Protein AF-A0A3D4UQT1-F1 (afdb_monomer_lite)

Sequence (217 aa):
MFTANKITIPVNPILTKPIAKPKSWFMTTPLDNFDREGFQLSPIEQEYYQANNVLLTDKDISVKKSGEDDWNAVLHTWFRQDIQHENIYLDHSYISVRYRFEGEALDQLLYHARSRPELYKIAYVKSKFGDDFCVDWCNEDGVYELIHWEWDFYDYSALIRHVIHCEHALSGFNWEEYREKLTNLPAGIADRASDEYLSWQSQFFGMSKPFRYLKCV

Radius of gyration: 20.01 Å; chains: 1; bounding box: 45×35×60 Å

Structure (mmCIF, N/CA/C/O backbone):
data_AF-A0A3D4UQT1-F1
#
_entry.id   AF-A0A3D4UQT1-F1
#
loop_
_atom_site.group_PDB
_atom_site.id
_atom_site.type_symbol
_atom_site.label_atom_id
_atom_site.label_alt_id
_atom_site.label_comp_id
_atom_site.label_asym_id
_atom_site.label_entity_id
_atom_site.label_seq_id
_atom_site.pdbx_PDB_ins_code
_atom_site.Cartn_x
_atom_site.Cartn_y
_atom_site.Cartn_z
_atom_site.occupancy
_atom_site.B_iso_or_equiv
_atom_site.auth_seq_id
_atom_site.auth_comp_id
_atom_site.auth_asym_id
_atom_site.auth_atom_id
_atom_site.pdbx_PDB_model_num
ATOM 1 N N . MET A 1 1 ? -19.983 -2.392 13.475 1.00 89.25 1 MET A N 1
ATOM 2 C CA . MET A 1 1 ? -19.526 -1.000 13.284 1.00 89.25 1 MET A CA 1
ATOM 3 C C . MET A 1 1 ? -18.779 -0.893 11.969 1.00 89.25 1 MET A C 1
ATOM 5 O O . MET A 1 1 ? -19.283 -0.239 11.064 1.00 89.25 1 MET A O 1
ATOM 9 N N . PHE A 1 2 ? -17.663 -1.611 11.834 1.00 93.38 2 PHE A N 1
ATOM 10 C CA . PHE A 1 2 ? -16.932 -1.742 10.575 1.00 93.38 2 PHE A CA 1
ATOM 11 C C . PHE A 1 2 ? -17.260 -3.058 9.870 1.00 93.38 2 PHE A C 1
ATOM 13 O O . PHE A 1 2 ? -17.515 -4.065 10.533 1.00 93.38 2 PHE A O 1
ATOM 20 N N . THR A 1 3 ? -17.242 -3.032 8.541 1.00 92.50 3 THR A N 1
ATOM 21 C CA . THR A 1 3 ? -17.493 -4.188 7.674 1.00 92.50 3 THR A CA 1
ATOM 22 C C . THR A 1 3 ? -16.357 -4.307 6.669 1.00 92.50 3 THR A C 1
ATOM 24 O O . THR A 1 3 ? -16.011 -3.320 6.017 1.00 92.50 3 THR A O 1
ATOM 27 N N . ALA A 1 4 ? -15.789 -5.506 6.534 1.00 93.62 4 ALA A N 1
ATOM 28 C CA . ALA A 1 4 ? -14.779 -5.788 5.521 1.00 93.62 4 ALA A CA 1
ATOM 29 C C . ALA A 1 4 ? -15.406 -5.772 4.118 1.00 93.62 4 ALA A C 1
ATOM 31 O O . ALA A 1 4 ? -16.462 -6.365 3.868 1.00 93.62 4 ALA A O 1
ATOM 32 N N . ASN A 1 5 ? -14.755 -5.085 3.189 1.00 91.56 5 ASN A N 1
ATOM 33 C CA . ASN A 1 5 ? -15.093 -5.097 1.779 1.00 91.56 5 ASN A CA 1
ATOM 34 C C . ASN A 1 5 ? -14.544 -6.357 1.115 1.00 91.56 5 ASN A C 1
ATOM 36 O O . ASN A 1 5 ? -13.495 -6.889 1.470 1.00 91.56 5 ASN A O 1
ATOM 40 N N . LYS A 1 6 ? -15.231 -6.800 0.063 1.00 88.50 6 LYS A N 1
ATOM 41 C CA . LYS A 1 6 ? -14.715 -7.861 -0.794 1.00 88.50 6 LYS A CA 1
ATOM 42 C C . LYS A 1 6 ? -13.629 -7.295 -1.708 1.00 88.50 6 LYS A C 1
ATOM 44 O O . LYS A 1 6 ? -13.935 -6.764 -2.773 1.00 88.50 6 LYS A O 1
ATOM 49 N N . ILE A 1 7 ? -12.377 -7.449 -1.302 1.00 86.25 7 ILE A N 1
ATOM 50 C CA . ILE A 1 7 ? -11.203 -7.042 -2.080 1.00 86.25 7 ILE A CA 1
ATOM 51 C C . ILE A 1 7 ? -10.630 -8.218 -2.878 1.00 86.25 7 ILE A C 1
ATOM 53 O O . ILE A 1 7 ? -10.759 -9.380 -2.492 1.00 86.25 7 ILE A O 1
ATOM 57 N N . THR A 1 8 ? -10.004 -7.927 -4.019 1.00 86.56 8 THR A N 1
ATOM 58 C CA . THR A 1 8 ? -9.292 -8.931 -4.824 1.00 86.56 8 THR A CA 1
ATOM 59 C C . THR A 1 8 ? -7.815 -8.578 -4.857 1.00 86.56 8 THR A C 1
ATOM 61 O O . THR A 1 8 ? -7.415 -7.668 -5.573 1.00 86.56 8 THR A O 1
ATOM 64 N N . ILE A 1 9 ? -7.009 -9.316 -4.094 1.00 89.88 9 ILE A N 1
ATOM 65 C CA . ILE A 1 9 ? -5.564 -9.091 -4.006 1.00 89.88 9 ILE A CA 1
ATOM 66 C C . ILE A 1 9 ? -4.850 -10.033 -4.991 1.00 89.88 9 ILE A C 1
ATOM 68 O O . ILE A 1 9 ? -5.066 -11.250 -4.925 1.00 89.88 9 ILE A O 1
ATOM 72 N N . PRO A 1 10 ? -3.994 -9.524 -5.895 1.00 91.44 10 PRO A N 1
ATOM 73 C CA . PRO A 1 10 ? -3.251 -10.351 -6.841 1.00 91.44 10 PRO A CA 1
ATOM 74 C C . PRO A 1 10 ? -2.242 -11.257 -6.121 1.00 91.44 10 PRO A C 1
ATOM 76 O O . PRO A 1 10 ? -1.426 -10.791 -5.334 1.00 91.44 10 PRO A O 1
ATOM 79 N N . VAL A 1 11 ? -2.245 -12.554 -6.444 1.00 92.06 11 VAL A N 1
ATOM 80 C CA . VAL A 1 11 ? -1.320 -13.536 -5.840 1.00 92.06 11 VAL A CA 1
ATOM 81 C C . VAL A 1 11 ? 0.139 -13.255 -6.219 1.00 92.06 11 VAL A C 1
ATOM 83 O O . VAL A 1 11 ? 1.034 -13.372 -5.391 1.00 92.06 11 VAL A O 1
ATOM 86 N N . ASN A 1 12 ? 0.372 -12.868 -7.476 1.00 92.56 12 ASN A N 1
ATOM 87 C CA . ASN A 1 12 ? 1.695 -12.587 -8.033 1.00 92.56 12 ASN A CA 1
ATOM 88 C C . ASN A 1 12 ? 1.663 -11.239 -8.773 1.00 92.56 12 ASN A C 1
ATOM 90 O O . ASN A 1 12 ? 1.409 -11.220 -9.981 1.00 92.56 12 ASN A O 1
ATOM 94 N N . PRO A 1 13 ? 1.871 -10.108 -8.079 1.00 95.56 13 PRO A N 1
ATOM 95 C CA . PRO A 1 13 ? 1.805 -8.788 -8.693 1.00 95.56 13 PRO A CA 1
ATOM 96 C C . PRO A 1 13 ? 3.070 -8.531 -9.528 1.00 95.56 13 PRO A C 1
ATOM 98 O O . PRO A 1 13 ? 4.126 -8.151 -9.014 1.00 95.56 13 PRO A O 1
ATOM 101 N N . ILE A 1 14 ? 2.962 -8.790 -10.833 1.00 97.50 14 ILE A N 1
ATOM 102 C CA . ILE A 1 14 ? 4.052 -8.697 -11.811 1.00 97.50 14 ILE A CA 1
ATOM 103 C C . ILE A 1 14 ? 3.612 -7.842 -13.005 1.00 97.50 14 ILE A C 1
ATOM 105 O O . ILE A 1 14 ? 2.507 -8.000 -13.522 1.00 97.50 14 ILE A O 1
ATOM 109 N N . LEU A 1 15 ? 4.504 -6.968 -13.469 1.00 98.19 15 LEU A N 1
ATOM 110 C CA . LEU A 1 15 ? 4.372 -6.179 -14.691 1.00 98.19 15 LEU A CA 1
ATOM 111 C C . LEU A 1 15 ? 5.306 -6.756 -15.750 1.00 98.19 15 LEU A C 1
ATOM 113 O O . LEU A 1 15 ? 6.504 -6.890 -15.509 1.00 98.19 15 LEU A O 1
ATOM 117 N N . THR A 1 16 ? 4.760 -7.090 -16.917 1.00 98.38 16 THR A N 1
ATOM 118 C CA . THR A 1 16 ? 5.519 -7.732 -18.006 1.00 98.38 16 THR A CA 1
ATOM 119 C C . THR A 1 16 ? 5.512 -6.937 -19.301 1.00 98.38 16 THR A C 1
ATOM 121 O O . THR A 1 16 ? 6.442 -7.062 -20.093 1.00 98.38 16 THR A O 1
ATOM 124 N N . LYS A 1 17 ? 4.495 -6.095 -19.517 1.00 98.44 17 LYS A N 1
ATOM 125 C CA . LYS A 1 17 ? 4.355 -5.301 -20.739 1.00 98.44 17 LYS A CA 1
ATOM 126 C C . LYS A 1 17 ? 5.202 -4.027 -20.677 1.00 98.44 17 LYS A C 1
ATOM 128 O O . LYS A 1 17 ? 5.109 -3.316 -19.670 1.00 98.44 17 LYS A O 1
ATOM 133 N N . PRO A 1 18 ? 5.974 -3.716 -21.733 1.00 98.31 18 PRO A N 1
ATOM 134 C CA . PRO A 1 18 ? 6.752 -2.489 -21.819 1.00 98.31 18 PRO A CA 1
ATOM 135 C C . PRO A 1 18 ? 5.855 -1.277 -22.100 1.00 98.31 18 PRO A C 1
ATOM 137 O O . PRO A 1 18 ? 4.680 -1.416 -22.450 1.00 98.31 18 PRO A O 1
ATOM 140 N N . ILE A 1 19 ? 6.427 -0.077 -22.000 1.00 98.31 19 ILE A N 1
ATOM 141 C CA . ILE A 1 19 ? 5.741 1.181 -22.317 1.00 98.31 19 ILE A CA 1
ATOM 142 C C . ILE A 1 19 ? 6.235 1.779 -23.634 1.00 98.31 19 ILE A C 1
ATOM 144 O O . ILE A 1 19 ? 7.420 1.728 -23.975 1.00 98.31 19 ILE A O 1
ATOM 148 N N . ALA A 1 20 ? 5.327 2.415 -24.371 1.00 97.12 20 ALA A N 1
ATOM 149 C CA . ALA A 1 20 ? 5.625 3.082 -25.637 1.00 97.12 20 ALA A CA 1
ATOM 150 C C . ALA A 1 20 ? 6.155 4.516 -25.421 1.00 97.12 20 ALA A C 1
ATOM 152 O O . ALA A 1 20 ? 5.580 5.486 -25.916 1.00 97.12 20 ALA A O 1
ATOM 153 N N . LYS A 1 21 ? 7.249 4.667 -24.659 1.00 97.69 21 LYS A N 1
ATOM 154 C CA . LYS A 1 21 ? 7.923 5.959 -24.428 1.00 97.69 21 LYS A CA 1
ATOM 155 C C . LYS A 1 21 ? 9.290 6.008 -25.124 1.00 97.69 21 LYS A C 1
ATOM 157 O O . LYS A 1 21 ? 9.998 5.001 -25.154 1.00 97.69 21 LYS A O 1
ATOM 162 N N . PRO A 1 22 ? 9.704 7.163 -25.677 1.00 97.06 22 PRO A N 1
ATOM 163 C CA . PRO A 1 22 ? 11.020 7.297 -26.295 1.00 97.06 22 PRO A CA 1
ATOM 164 C C . PRO A 1 22 ? 12.136 7.317 -25.241 1.00 97.06 22 PRO A C 1
ATOM 166 O O . PRO A 1 22 ? 11.925 7.731 -24.102 1.00 97.06 22 PRO A O 1
ATOM 169 N N . LYS A 1 23 ? 13.368 6.965 -25.639 1.00 96.50 23 LYS A N 1
ATOM 170 C CA . LYS A 1 23 ? 14.544 6.997 -24.744 1.00 96.50 23 LYS A CA 1
ATOM 171 C C . LYS A 1 23 ? 14.715 8.350 -24.044 1.00 96.50 23 LYS A C 1
ATOM 173 O O . LYS A 1 23 ? 15.045 8.366 -22.866 1.00 96.50 23 LYS A O 1
ATOM 178 N N . SER A 1 24 ? 14.501 9.464 -24.750 1.00 97.38 24 SER A N 1
ATOM 179 C CA . SER A 1 24 ? 14.627 10.815 -24.182 1.00 97.38 24 SER A CA 1
ATOM 180 C C . SER A 1 24 ? 13.744 11.006 -22.951 1.00 97.38 24 SER A C 1
ATOM 182 O O . SER A 1 24 ? 14.219 11.539 -21.957 1.00 97.38 24 SER A O 1
ATOM 184 N N . TRP A 1 25 ? 12.518 10.482 -22.983 1.00 98.06 25 TRP A N 1
ATOM 185 C CA . TRP A 1 25 ? 11.586 10.541 -21.862 1.00 98.06 25 TRP A CA 1
ATOM 186 C C . TRP A 1 25 ? 12.145 9.809 -20.635 1.00 98.06 25 TRP A C 1
ATOM 188 O O . TRP A 1 25 ? 12.251 10.403 -19.570 1.00 98.06 25 TRP A O 1
ATOM 198 N N . PHE A 1 26 ? 12.652 8.580 -20.791 1.00 97.62 26 PHE A N 1
ATOM 199 C CA . PHE A 1 26 ? 13.312 7.859 -19.690 1.00 97.62 26 PHE A CA 1
ATOM 200 C C . PHE A 1 26 ? 14.516 8.603 -19.099 1.00 97.62 26 PHE A C 1
ATOM 202 O O . PHE A 1 26 ? 14.860 8.376 -17.940 1.00 97.62 26 PHE A O 1
ATOM 209 N N . MET A 1 27 ? 15.192 9.456 -19.873 1.00 97.44 27 MET A N 1
ATOM 210 C CA . MET A 1 27 ? 16.343 10.226 -19.389 1.00 97.44 27 MET A CA 1
ATOM 211 C C . MET A 1 27 ? 15.931 11.501 -18.644 1.00 97.44 27 MET A C 1
ATOM 213 O O . MET A 1 27 ? 16.692 11.959 -17.800 1.00 97.44 27 MET A O 1
ATOM 217 N N . THR A 1 28 ? 14.756 12.064 -18.941 1.00 96.44 28 THR A N 1
ATOM 218 C CA . THR A 1 28 ? 14.310 13.358 -18.399 1.00 96.44 28 THR A CA 1
ATOM 219 C C . THR A 1 28 ? 13.202 13.254 -17.356 1.00 96.44 28 THR A C 1
ATOM 221 O O . THR A 1 28 ? 13.026 14.193 -16.589 1.00 96.44 28 THR A O 1
ATOM 224 N N . THR A 1 29 ? 12.438 12.156 -17.315 1.00 96.50 29 THR A N 1
ATOM 225 C CA . THR A 1 29 ? 11.343 11.991 -16.345 1.00 96.50 29 THR A CA 1
ATOM 226 C C . THR A 1 29 ? 11.882 12.024 -14.912 1.00 96.50 29 THR A C 1
ATOM 228 O O . THR A 1 29 ? 12.821 11.278 -14.619 1.00 96.50 29 THR A O 1
ATOM 231 N N . PRO A 1 30 ? 11.320 12.838 -14.005 1.00 92.75 30 PRO A N 1
ATOM 232 C CA . PRO A 1 30 ? 11.777 12.896 -12.620 1.00 92.75 30 PRO A CA 1
ATOM 233 C C . PRO A 1 30 ? 11.732 11.530 -11.927 1.00 92.75 30 PRO A C 1
ATOM 235 O O . PRO A 1 30 ? 10.813 10.739 -12.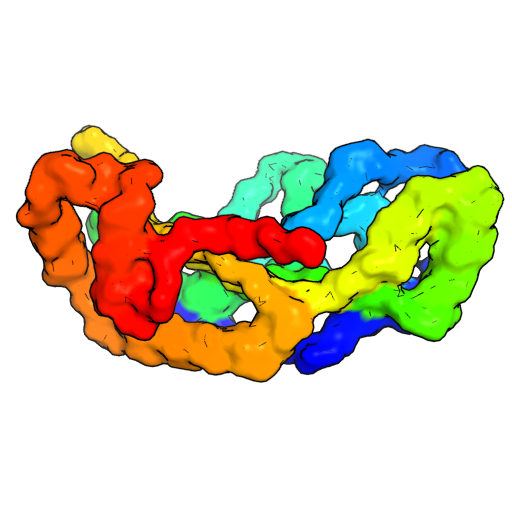141 1.00 92.75 30 PRO A O 1
ATOM 238 N N . LEU A 1 31 ? 12.748 11.258 -11.108 1.00 90.75 31 LEU A N 1
ATOM 239 C CA . LEU A 1 31 ? 12.821 10.079 -10.232 1.00 90.75 31 LEU A CA 1
ATOM 240 C C . LEU A 1 31 ? 13.263 10.475 -8.811 1.00 90.75 31 LEU A C 1
ATOM 242 O O . LEU A 1 31 ? 13.800 9.669 -8.047 1.00 90.75 31 LEU A O 1
ATOM 246 N N . ASP A 1 32 ? 13.063 11.748 -8.477 1.00 86.06 32 ASP A N 1
ATOM 247 C CA . ASP A 1 32 ? 13.317 12.289 -7.150 1.00 86.06 32 ASP A CA 1
ATOM 248 C C . ASP A 1 32 ? 12.316 11.696 -6.153 1.00 86.06 32 ASP A C 1
ATOM 250 O O . ASP A 1 32 ? 11.199 11.335 -6.523 1.00 86.06 32 ASP A O 1
ATOM 254 N N . ASN A 1 33 ? 12.725 11.569 -4.888 1.00 84.00 33 ASN A N 1
ATOM 255 C CA . ASN A 1 33 ? 11.903 10.990 -3.817 1.00 84.00 33 ASN A CA 1
ATOM 256 C C . ASN A 1 33 ? 11.357 9.587 -4.138 1.00 84.00 33 ASN A C 1
ATOM 258 O O . ASN A 1 33 ? 10.240 9.256 -3.752 1.00 84.00 33 ASN A O 1
ATOM 262 N N . PHE A 1 34 ? 12.144 8.759 -4.842 1.00 89.50 34 PHE A N 1
ATOM 263 C CA . PHE A 1 34 ? 11.780 7.367 -5.099 1.00 89.50 34 PHE A CA 1
ATOM 264 C C . PHE A 1 34 ? 11.452 6.653 -3.787 1.00 89.50 34 PHE A C 1
ATOM 266 O O . PHE A 1 34 ? 12.334 6.433 -2.949 1.00 89.50 34 PHE A O 1
ATOM 273 N N . ASP A 1 35 ? 10.185 6.284 -3.642 1.00 89.25 35 ASP A N 1
ATOM 274 C CA . ASP A 1 35 ? 9.708 5.559 -2.486 1.00 89.25 35 ASP A CA 1
ATOM 275 C C . ASP A 1 35 ? 10.226 4.125 -2.570 1.00 89.25 35 ASP A C 1
ATOM 277 O O . ASP A 1 35 ? 9.737 3.315 -3.355 1.00 89.25 35 ASP A O 1
ATOM 281 N N . ARG A 1 36 ? 11.291 3.832 -1.828 1.00 86.88 36 ARG A N 1
ATOM 282 C CA . ARG A 1 36 ? 11.943 2.519 -1.847 1.00 86.88 36 ARG A CA 1
ATOM 283 C C . ARG A 1 36 ? 11.176 1.492 -1.021 1.00 86.88 36 ARG A C 1
ATOM 285 O O . ARG A 1 36 ? 11.140 0.324 -1.394 1.00 86.88 36 ARG A O 1
ATOM 292 N N . GLU A 1 37 ? 10.620 1.937 0.099 1.00 84.81 37 GLU A N 1
ATOM 293 C CA . GLU A 1 37 ? 10.091 1.063 1.145 1.00 84.81 37 GLU A CA 1
ATOM 294 C C . GLU A 1 37 ? 8.572 1.151 1.273 1.00 84.81 37 GLU A C 1
ATOM 296 O O . GLU A 1 37 ? 8.005 0.283 1.906 1.00 84.81 37 GLU A O 1
ATOM 301 N N . GLY A 1 38 ? 7.902 2.138 0.679 1.00 89.00 38 GLY A N 1
ATOM 302 C CA . GLY A 1 38 ? 6.448 2.298 0.672 1.00 89.00 38 GLY A CA 1
ATOM 303 C C . GLY A 1 38 ? 5.801 1.864 -0.648 1.00 89.00 38 GLY A C 1
ATOM 304 O O . GLY A 1 38 ? 6.298 0.972 -1.351 1.00 89.00 38 GLY A O 1
ATOM 305 N N . PHE A 1 39 ? 4.655 2.458 -0.974 1.00 92.31 39 PHE A N 1
ATOM 306 C CA . PHE A 1 39 ? 3.805 2.078 -2.111 1.00 92.31 39 PHE A CA 1
ATOM 307 C C . PHE A 1 39 ? 3.607 3.190 -3.143 1.00 92.31 39 PHE A C 1
ATOM 309 O O . PHE A 1 39 ? 2.975 2.942 -4.170 1.00 92.31 39 PHE A O 1
ATOM 316 N N . GLN A 1 40 ? 4.155 4.386 -2.911 1.00 90.56 40 GLN A N 1
ATOM 317 C CA . GLN A 1 40 ? 4.011 5.497 -3.843 1.00 90.56 40 GLN A CA 1
ATOM 318 C C . GLN A 1 40 ? 4.810 5.220 -5.123 1.00 90.56 40 GLN A C 1
ATOM 320 O O . GLN A 1 40 ? 6.007 4.927 -5.096 1.00 90.56 40 GLN A O 1
ATOM 325 N N . LEU A 1 41 ? 4.143 5.331 -6.267 1.00 91.94 41 LEU A N 1
ATOM 326 C CA . LEU A 1 41 ? 4.711 5.050 -7.577 1.00 91.94 41 LEU A CA 1
ATOM 327 C C . LEU A 1 41 ? 5.269 6.317 -8.220 1.00 91.94 41 LEU A C 1
ATOM 329 O O . LEU A 1 41 ? 4.593 7.345 -8.332 1.00 91.94 41 LEU A O 1
ATOM 333 N N . SER A 1 42 ? 6.487 6.208 -8.745 1.00 92.75 42 SER A N 1
ATOM 334 C CA . SER A 1 42 ? 7.067 7.226 -9.620 1.00 92.75 42 SER A CA 1
ATOM 335 C C . SER A 1 42 ? 6.280 7.363 -10.934 1.00 92.75 42 SER A C 1
ATOM 337 O O . SER A 1 42 ? 5.612 6.414 -11.358 1.00 92.75 42 SER A O 1
ATOM 339 N N . PRO A 1 43 ? 6.409 8.489 -11.663 1.00 92.81 43 PRO A N 1
ATOM 340 C CA . PRO A 1 43 ? 5.757 8.656 -12.965 1.00 92.81 43 PRO A CA 1
ATOM 341 C C . PRO A 1 43 ? 6.122 7.561 -13.980 1.00 92.81 43 PRO A C 1
ATOM 343 O O . PRO A 1 43 ? 5.318 7.204 -14.836 1.00 92.81 43 PRO A O 1
ATOM 346 N N . ILE A 1 44 ? 7.335 7.001 -13.883 1.00 96.06 44 ILE A N 1
ATOM 347 C CA . ILE A 1 44 ? 7.756 5.874 -14.723 1.00 96.06 44 ILE A CA 1
ATOM 348 C C . ILE A 1 44 ? 6.984 4.610 -14.353 1.00 96.06 44 ILE A C 1
ATOM 350 O O . ILE A 1 44 ? 6.466 3.947 -15.246 1.00 96.06 44 ILE A O 1
ATOM 354 N N . GLU A 1 45 ? 6.883 4.283 -13.063 1.00 96.06 45 GLU A N 1
ATOM 355 C CA . GLU A 1 45 ? 6.108 3.127 -12.604 1.00 96.06 45 GLU A CA 1
ATOM 356 C C . GLU A 1 45 ? 4.645 3.238 -13.043 1.00 96.06 45 GLU A C 1
ATOM 358 O O . GLU A 1 45 ? 4.134 2.299 -13.644 1.00 96.06 45 GLU A O 1
ATOM 363 N N . GLN A 1 46 ? 3.999 4.391 -12.855 1.00 93.81 46 GLN A N 1
ATOM 364 C CA . GLN A 1 46 ? 2.591 4.595 -13.226 1.00 93.81 46 GLN A CA 1
ATOM 365 C C . GLN A 1 46 ? 2.294 4.236 -14.693 1.00 93.81 46 GLN A C 1
ATOM 367 O O . GLN A 1 46 ? 1.303 3.564 -14.974 1.00 93.81 46 GLN A O 1
ATOM 372 N N . GLU A 1 47 ? 3.174 4.601 -15.629 1.00 95.88 47 GLU A N 1
ATOM 373 C CA . GLU A 1 47 ? 3.029 4.255 -17.051 1.00 95.88 47 GLU A CA 1
ATOM 374 C C . GLU A 1 47 ? 3.091 2.738 -17.290 1.00 95.88 47 GLU A C 1
ATOM 376 O O . GLU A 1 47 ? 2.326 2.199 -18.094 1.00 95.88 47 GLU A O 1
ATOM 381 N N . TYR A 1 48 ? 3.959 2.015 -16.572 1.00 97.69 48 TYR A N 1
ATOM 382 C CA . TYR A 1 48 ? 3.995 0.553 -16.657 1.00 97.69 48 TYR A CA 1
ATOM 383 C C . TYR A 1 48 ? 2.749 -0.084 -16.046 1.00 97.69 48 TYR A C 1
ATOM 385 O O . TYR A 1 48 ? 2.228 -1.046 -16.613 1.00 97.69 48 TYR A O 1
ATOM 393 N N . TYR A 1 49 ? 2.247 0.437 -14.925 1.00 95.56 49 TYR A N 1
ATOM 394 C CA . TYR A 1 49 ? 1.006 -0.053 -14.317 1.00 95.56 49 TYR A CA 1
ATOM 395 C C . TYR A 1 49 ? -0.158 0.114 -15.301 1.00 95.56 49 TYR A C 1
ATOM 397 O O . TYR A 1 49 ? -0.866 -0.855 -15.580 1.00 95.56 49 TYR A O 1
ATOM 405 N N . GLN A 1 50 ? -0.276 1.286 -15.936 1.00 94.06 50 GLN A N 1
ATOM 406 C CA . GLN A 1 50 ? -1.273 1.548 -16.977 1.00 94.06 50 GLN A CA 1
ATOM 407 C C . GLN A 1 50 ? -1.133 0.594 -18.175 1.00 94.06 50 GLN A C 1
ATOM 409 O O . GLN A 1 50 ? -2.116 -0.024 -18.581 1.00 94.06 50 GLN A O 1
ATOM 414 N N . ALA A 1 51 ? 0.079 0.391 -18.707 1.00 96.25 51 ALA A N 1
ATOM 415 C CA . ALA A 1 51 ? 0.313 -0.527 -19.829 1.00 96.25 51 ALA A CA 1
ATOM 416 C C . ALA A 1 51 ? -0.020 -1.996 -19.501 1.00 96.25 51 ALA A C 1
ATOM 418 O O . ALA A 1 51 ? -0.376 -2.779 -20.388 1.00 96.25 51 ALA A O 1
ATOM 419 N N . ASN A 1 52 ? 0.066 -2.375 -18.223 1.00 95.81 52 ASN A N 1
ATOM 420 C CA . ASN A 1 52 ? -0.292 -3.701 -17.719 1.00 95.81 52 ASN A CA 1
ATOM 421 C C . ASN A 1 52 ? -1.748 -3.793 -17.227 1.00 95.81 52 ASN A C 1
ATOM 423 O O . ASN A 1 52 ? -2.141 -4.844 -16.726 1.00 95.81 52 ASN A O 1
ATOM 427 N N . ASN A 1 53 ? -2.567 -2.755 -17.442 1.00 93.12 53 ASN A N 1
ATOM 428 C CA . ASN A 1 53 ? -3.964 -2.670 -17.004 1.00 93.12 53 ASN A CA 1
ATOM 429 C C . ASN A 1 53 ? -4.145 -2.816 -15.481 1.00 93.12 53 ASN A C 1
ATOM 431 O O . ASN A 1 53 ? -5.148 -3.366 -15.025 1.00 93.12 53 ASN A O 1
ATOM 435 N N . VAL A 1 54 ? -3.177 -2.340 -14.697 1.00 90.56 54 VAL A N 1
ATOM 436 C CA . VAL A 1 54 ? -3.281 -2.279 -13.238 1.00 90.56 54 VAL A CA 1
ATOM 437 C C . VAL A 1 54 ? -3.904 -0.942 -12.853 1.00 90.56 54 VAL A C 1
ATOM 439 O O . VAL A 1 54 ? -3.378 0.120 -13.188 1.00 90.56 54 VAL A O 1
ATOM 442 N N . LEU A 1 55 ? -5.040 -0.998 -12.161 1.00 82.69 55 LEU A N 1
ATOM 443 C CA . LEU A 1 55 ? -5.694 0.179 -11.597 1.00 82.69 55 LEU A CA 1
ATOM 444 C C . LEU A 1 55 ? -4.982 0.574 -10.301 1.00 82.69 55 LEU A C 1
ATOM 446 O O . LEU A 1 55 ? -4.677 -0.294 -9.488 1.00 82.69 55 LEU A O 1
ATOM 450 N N . LEU A 1 56 ? -4.708 1.868 -10.133 1.00 75.44 56 LEU A N 1
ATOM 451 C CA . LEU A 1 56 ? -4.050 2.390 -8.935 1.00 75.44 56 LEU A CA 1
ATOM 452 C C . LEU A 1 56 ? -5.064 2.526 -7.791 1.00 75.44 56 LEU A C 1
ATOM 454 O O . LEU A 1 56 ? -4.952 1.865 -6.772 1.00 75.44 56 LEU A O 1
ATOM 458 N N . THR A 1 57 ? -6.141 3.275 -7.970 1.00 66.19 57 THR A N 1
ATOM 459 C CA . THR A 1 57 ? -7.025 3.582 -6.838 1.00 66.19 57 THR A CA 1
ATOM 460 C C . THR A 1 57 ? -8.455 3.158 -7.130 1.00 66.19 57 THR A C 1
ATOM 462 O O . THR A 1 57 ? -9.004 3.486 -8.189 1.00 66.19 57 THR A O 1
ATOM 465 N N . ASP A 1 58 ? -9.080 2.447 -6.187 1.00 54.91 58 ASP A N 1
ATOM 466 C CA . ASP A 1 58 ? -10.531 2.285 -6.191 1.00 54.91 58 ASP A CA 1
ATOM 467 C C . ASP A 1 58 ? -11.192 3.671 -6.057 1.00 54.91 58 ASP A C 1
ATOM 469 O O . ASP A 1 58 ? -10.746 4.539 -5.309 1.00 54.91 58 ASP A O 1
ATOM 473 N N . LYS A 1 59 ? -12.257 3.917 -6.829 1.00 46.38 59 LYS A N 1
ATOM 474 C CA . LYS A 1 59 ? -12.887 5.248 -6.962 1.00 46.38 59 LYS A CA 1
ATOM 475 C C . LYS A 1 59 ? -13.498 5.805 -5.666 1.00 46.38 59 LYS A C 1
ATOM 477 O O . LYS A 1 59 ? -13.838 6.987 -5.643 1.00 46.38 59 LYS A O 1
ATOM 482 N N . ASP A 1 60 ? -13.622 4.972 -4.635 1.00 42.03 60 ASP A N 1
ATOM 483 C CA . ASP A 1 60 ? -14.292 5.273 -3.367 1.00 42.03 60 ASP A CA 1
ATOM 484 C C . ASP A 1 60 ? -13.327 5.501 -2.199 1.00 42.03 60 ASP A C 1
ATOM 486 O O . ASP A 1 60 ? -13.774 5.636 -1.059 1.00 42.03 60 ASP A O 1
ATOM 490 N N . ILE A 1 61 ? -12.014 5.588 -2.444 1.00 49.22 61 ILE A N 1
ATOM 491 C CA . ILE A 1 61 ? -11.125 6.031 -1.377 1.00 49.22 61 ILE A CA 1
ATOM 492 C C . ILE A 1 61 ? -11.385 7.516 -1.120 1.00 49.22 61 ILE A C 1
ATOM 494 O O . ILE A 1 61 ? -11.060 8.375 -1.940 1.00 49.22 61 ILE A O 1
ATOM 498 N N . SER A 1 62 ? -11.941 7.829 0.049 1.00 38.25 62 SER A N 1
ATOM 499 C CA . SER A 1 62 ? -11.992 9.179 0.607 1.00 38.25 62 SER A CA 1
ATOM 500 C C . SER A 1 62 ? -10.600 9.650 1.047 1.00 38.25 62 SER A C 1
ATOM 502 O O . SER A 1 62 ? -10.451 10.242 2.112 1.00 38.25 62 SER A O 1
ATOM 504 N N . VAL A 1 63 ? -9.562 9.413 0.235 1.00 41.16 63 VAL A N 1
ATOM 505 C CA . VAL A 1 63 ? -8.342 10.208 0.338 1.00 41.16 63 VAL A CA 1
ATOM 506 C C . VAL A 1 63 ? -8.756 11.610 -0.067 1.00 41.16 63 VAL A C 1
ATOM 508 O O . VAL A 1 63 ? -9.524 11.788 -1.017 1.00 41.16 63 VAL A O 1
ATOM 511 N N . LYS A 1 64 ? -8.279 12.615 0.664 1.00 35.81 64 LYS A N 1
ATOM 512 C CA . LYS A 1 64 ? -8.349 14.011 0.237 1.00 35.81 64 LYS A CA 1
ATOM 513 C C . LYS A 1 64 ? -8.066 14.084 -1.267 1.00 35.81 64 LYS A C 1
ATOM 515 O O . LYS A 1 64 ? -6.924 13.940 -1.682 1.00 35.81 64 LYS A O 1
ATOM 520 N N . LYS A 1 65 ? -9.096 14.371 -2.070 1.00 37.47 65 LYS A N 1
ATOM 521 C CA . LYS A 1 65 ? -8.934 14.972 -3.397 1.00 37.47 65 LYS A CA 1
ATOM 522 C C . LYS A 1 65 ? -8.397 16.384 -3.184 1.00 37.47 65 LYS A C 1
ATOM 524 O O . LYS A 1 65 ? -9.125 17.366 -3.317 1.00 37.47 65 LYS A O 1
ATOM 529 N N . SER A 1 66 ? -7.154 16.496 -2.738 1.00 31.61 66 SER A N 1
ATOM 530 C CA . SER A 1 66 ? -6.453 17.762 -2.574 1.00 31.61 66 SER A CA 1
ATOM 531 C C . SER A 1 66 ? -5.580 17.992 -3.800 1.00 31.61 66 SER A C 1
ATOM 533 O O . SER A 1 66 ? -4.363 17.922 -3.721 1.00 31.61 66 SER A O 1
ATOM 535 N N . GLY A 1 67 ? -6.214 18.275 -4.940 1.00 41.69 67 GLY A N 1
ATOM 536 C CA . GLY A 1 67 ? -5.513 18.682 -6.161 1.00 41.69 67 GLY A CA 1
ATOM 537 C C . GLY A 1 67 ? -4.690 17.579 -6.839 1.00 41.69 67 GLY A C 1
ATOM 538 O O . GLY A 1 67 ? -4.992 16.404 -6.693 1.00 41.69 67 GLY A O 1
ATOM 539 N N . GLU A 1 68 ? -3.687 17.991 -7.621 1.00 40.84 68 GLU A N 1
ATOM 540 C CA . GLU A 1 68 ? -2.837 17.152 -8.493 1.00 40.84 68 GLU A CA 1
ATOM 541 C C . GLU A 1 68 ? -1.954 16.118 -7.748 1.00 40.84 68 GLU A C 1
ATOM 543 O O . GLU A 1 68 ? -1.295 15.310 -8.400 1.00 40.84 68 GLU A O 1
ATOM 548 N N . ASP A 1 69 ? -1.972 16.101 -6.410 1.00 44.44 69 ASP A N 1
ATOM 549 C CA . ASP A 1 69 ? -1.197 15.198 -5.548 1.00 44.44 69 ASP A CA 1
ATOM 550 C C . ASP A 1 69 ? -2.053 14.017 -5.046 1.00 44.44 69 ASP A C 1
ATOM 552 O O . ASP A 1 69 ? -2.253 13.822 -3.843 1.00 44.44 69 ASP A O 1
ATOM 556 N N . ASP A 1 70 ? -2.578 13.220 -5.978 1.00 56.06 70 ASP A N 1
ATOM 557 C CA . ASP A 1 70 ? -3.195 11.933 -5.647 1.00 56.06 70 ASP A CA 1
ATOM 558 C C . ASP A 1 70 ? -2.116 10.928 -5.184 1.00 56.06 70 ASP A C 1
ATOM 560 O O . ASP A 1 70 ? -0.993 10.878 -5.705 1.00 56.06 70 ASP A O 1
ATOM 564 N N . TRP A 1 71 ? -2.461 10.085 -4.203 1.00 62.50 71 TRP A N 1
ATOM 565 C CA . TRP A 1 71 ? -1.642 8.926 -3.837 1.00 62.50 71 TRP A CA 1
ATOM 566 C C . TRP A 1 71 ? -1.582 7.978 -5.035 1.00 62.50 71 TRP A C 1
ATOM 568 O O . TRP A 1 71 ? -2.555 7.299 -5.371 1.00 62.50 71 TRP A O 1
ATOM 578 N N . ASN A 1 72 ? -0.426 7.928 -5.690 1.00 81.69 72 ASN A N 1
ATOM 579 C CA . ASN A 1 72 ? -0.202 7.107 -6.868 1.00 81.69 72 ASN A CA 1
ATOM 580 C C . ASN A 1 72 ? 0.245 5.726 -6.406 1.00 81.69 72 ASN A C 1
ATOM 582 O O . ASN A 1 72 ? 1.396 5.362 -6.593 1.00 81.69 72 ASN A O 1
ATOM 586 N N . ALA A 1 73 ? -0.641 4.978 -5.763 1.00 86.44 73 ALA A N 1
ATOM 587 C CA . ALA A 1 73 ? -0.379 3.642 -5.234 1.00 86.44 73 ALA A CA 1
ATOM 588 C C . ALA A 1 73 ? -1.530 2.704 -5.607 1.00 86.44 73 ALA A C 1
ATOM 590 O O . ALA A 1 73 ? -2.633 3.181 -5.865 1.00 86.44 73 ALA A O 1
ATOM 591 N N . VAL A 1 74 ? -1.288 1.385 -5.635 1.00 88.44 74 VAL A N 1
ATOM 592 C CA . VAL A 1 74 ? -2.384 0.410 -5.768 1.00 88.44 74 VAL A CA 1
ATOM 593 C C . VAL A 1 74 ? -3.032 0.208 -4.409 1.00 88.44 74 VAL A C 1
ATOM 595 O O . VAL A 1 74 ? -2.440 -0.471 -3.573 1.00 88.44 74 VAL A O 1
ATOM 598 N N . LEU A 1 75 ? -4.208 0.796 -4.199 1.00 89.62 75 LEU A N 1
ATOM 599 C CA . LEU A 1 75 ? -4.923 0.796 -2.923 1.00 89.62 75 LEU A CA 1
ATOM 600 C C . LEU A 1 75 ? -6.324 0.197 -3.075 1.00 89.62 75 LEU A C 1
ATOM 602 O O . LEU A 1 75 ? -7.103 0.616 -3.934 1.00 89.62 75 LEU A O 1
ATOM 606 N N . HIS A 1 76 ? -6.657 -0.729 -2.180 1.00 89.25 76 HIS A N 1
ATOM 607 C CA . HIS A 1 76 ? -7.985 -1.320 -2.042 1.00 89.25 76 HIS A CA 1
ATOM 608 C C . HIS A 1 76 ? -8.579 -0.959 -0.685 1.00 89.25 76 HIS A C 1
ATOM 610 O O . HIS A 1 76 ? -7.987 -1.293 0.340 1.00 89.25 76 HIS A O 1
ATOM 616 N N . THR A 1 77 ? -9.757 -0.330 -0.651 1.00 90.44 77 THR A N 1
ATOM 617 C CA . THR A 1 77 ? -10.468 -0.061 0.611 1.00 90.44 77 THR A CA 1
ATOM 618 C C . THR A 1 77 ? -10.817 -1.367 1.305 1.00 90.44 77 THR A C 1
ATOM 620 O O . THR A 1 77 ? -11.633 -2.142 0.801 1.00 90.44 77 THR A O 1
ATOM 623 N N . TRP A 1 78 ? -10.237 -1.601 2.477 1.00 93.69 78 TRP A N 1
ATOM 624 C CA . TRP A 1 78 ? -10.383 -2.865 3.183 1.00 93.69 78 TRP A CA 1
ATOM 625 C C . TRP A 1 78 ? -11.603 -2.873 4.096 1.00 93.69 78 TRP A C 1
ATOM 627 O O . TRP A 1 78 ? -12.513 -3.658 3.854 1.00 93.69 78 TRP A O 1
ATOM 637 N N . PHE A 1 79 ? -11.699 -1.969 5.068 1.00 93.94 79 PHE A N 1
ATOM 638 C CA . PHE A 1 79 ? -12.906 -1.788 5.875 1.00 93.94 79 PHE A CA 1
ATOM 639 C C . PHE A 1 79 ? -13.668 -0.524 5.489 1.00 93.94 79 PHE A C 1
ATOM 641 O O . PHE A 1 79 ? -13.101 0.465 5.034 1.00 93.94 79 PHE A O 1
ATOM 648 N N . ARG A 1 80 ? -14.980 -0.551 5.724 1.00 92.75 80 ARG A N 1
ATOM 649 C CA . ARG A 1 80 ? -15.838 0.639 5.731 1.00 92.75 80 ARG A CA 1
ATOM 650 C C . ARG A 1 80 ? -16.631 0.722 7.029 1.00 92.75 80 ARG A C 1
ATOM 652 O O . ARG A 1 80 ? -16.911 -0.302 7.656 1.00 92.75 80 ARG A O 1
ATOM 659 N N . GLN A 1 81 ? -17.028 1.930 7.413 1.00 93.81 81 GLN A N 1
ATOM 660 C CA . GLN A 1 81 ? -17.894 2.163 8.566 1.00 93.81 81 GLN A CA 1
ATOM 661 C C . GLN A 1 81 ? -19.365 2.172 8.142 1.00 93.81 81 GLN A C 1
ATOM 663 O O . GLN A 1 81 ? -19.840 3.129 7.540 1.00 93.81 81 GLN A O 1
ATOM 668 N N . ASP A 1 82 ? -20.088 1.103 8.478 1.00 90.75 82 ASP A N 1
ATOM 669 C CA . ASP A 1 82 ? -21.511 0.949 8.139 1.00 90.75 82 ASP A CA 1
ATOM 670 C C . ASP A 1 82 ? -22.443 1.501 9.231 1.00 90.75 82 ASP A C 1
ATOM 672 O O . ASP A 1 82 ? -23.605 1.805 8.969 1.00 90.75 82 ASP A O 1
ATOM 676 N N . ILE A 1 83 ? -21.949 1.621 10.468 1.00 91.38 83 ILE A N 1
ATOM 677 C CA . ILE A 1 83 ? -22.714 2.136 11.610 1.00 91.38 83 ILE A CA 1
ATOM 678 C C . ILE A 1 83 ? -22.026 3.400 12.117 1.00 91.38 83 ILE A C 1
ATOM 680 O O . ILE A 1 83 ? -20.870 3.354 12.545 1.00 91.38 83 ILE A O 1
ATOM 684 N N . GLN A 1 84 ? -22.743 4.522 12.072 1.00 92.38 84 GLN A N 1
ATOM 685 C CA . GLN A 1 84 ? -22.277 5.780 12.650 1.00 92.38 84 GLN A CA 1
ATOM 686 C C . GLN A 1 84 ? -22.193 5.677 14.175 1.00 92.38 84 GLN A C 1
ATOM 688 O O . GLN A 1 84 ? -23.027 5.033 14.813 1.00 92.38 84 GLN A O 1
ATOM 693 N N . HIS A 1 85 ? -21.189 6.336 14.740 1.00 94.12 85 HIS A N 1
ATOM 694 C CA . HIS A 1 85 ? -20.992 6.476 16.174 1.00 94.12 85 HIS A CA 1
ATOM 695 C C . HIS A 1 85 ? -20.758 7.949 16.501 1.00 94.12 85 HIS A C 1
ATOM 697 O O . HIS A 1 85 ? -20.229 8.675 15.664 1.00 94.12 85 HIS A O 1
ATOM 703 N N . GLU A 1 86 ? -21.132 8.396 17.700 1.00 94.31 86 GLU A N 1
ATOM 704 C CA . GLU A 1 86 ? -20.944 9.799 18.094 1.00 94.31 86 GLU A CA 1
ATOM 705 C C . GLU A 1 86 ? -19.464 10.189 18.144 1.00 94.31 86 GLU A C 1
ATOM 707 O O . GLU A 1 86 ? -19.089 11.276 17.698 1.00 94.31 86 GLU A O 1
ATOM 712 N N . ASN A 1 87 ? -18.618 9.268 18.609 1.00 94.81 87 ASN A N 1
ATOM 713 C CA . ASN A 1 87 ? -17.204 9.536 18.827 1.00 94.81 87 ASN A CA 1
ATOM 714 C C . ASN A 1 87 ? -16.243 8.578 18.121 1.00 94.81 87 ASN A C 1
ATOM 716 O O . ASN A 1 87 ? -15.054 8.813 18.227 1.00 94.81 87 ASN A O 1
ATOM 720 N N . ILE A 1 88 ? -16.691 7.529 17.421 1.00 94.19 88 ILE A N 1
ATOM 721 C CA . ILE A 1 88 ? -15.783 6.540 16.803 1.00 94.19 88 ILE A CA 1
ATOM 722 C C . ILE A 1 88 ? -15.837 6.662 15.283 1.00 94.19 88 ILE A C 1
ATOM 724 O O . ILE A 1 88 ? -16.908 6.515 14.683 1.00 94.19 88 ILE A O 1
ATOM 728 N N . TYR A 1 89 ? -14.675 6.876 14.672 1.00 94.12 89 TYR A N 1
ATOM 729 C CA . TYR A 1 89 ? -14.540 7.122 13.241 1.00 94.12 89 TYR A CA 1
ATOM 730 C C . TYR A 1 89 ? -13.418 6.270 12.648 1.00 94.12 89 TYR A C 1
ATOM 732 O O . TYR A 1 89 ? -12.312 6.234 13.176 1.00 94.12 89 TYR A O 1
ATOM 740 N N . LEU A 1 90 ? -13.701 5.575 11.547 1.00 93.56 90 LEU A N 1
ATOM 741 C CA . LEU A 1 90 ? -12.661 4.969 10.716 1.00 93.56 90 LEU A CA 1
ATOM 742 C C . LEU A 1 90 ? -11.929 6.085 9.965 1.00 93.56 90 LEU A C 1
ATOM 744 O O . LEU A 1 90 ? -12.549 6.729 9.119 1.00 93.56 90 LEU A O 1
ATOM 748 N N . ASP A 1 91 ? -10.646 6.301 10.257 1.00 91.00 91 ASP A N 1
ATOM 749 C CA . ASP A 1 91 ? -9.838 7.289 9.532 1.00 91.00 91 ASP A CA 1
ATOM 750 C C . ASP A 1 91 ? -9.399 6.718 8.179 1.00 91.00 91 ASP A C 1
ATOM 752 O O . ASP A 1 91 ? -9.708 7.262 7.116 1.00 91.00 91 ASP A O 1
ATOM 756 N N . HIS A 1 92 ? -8.76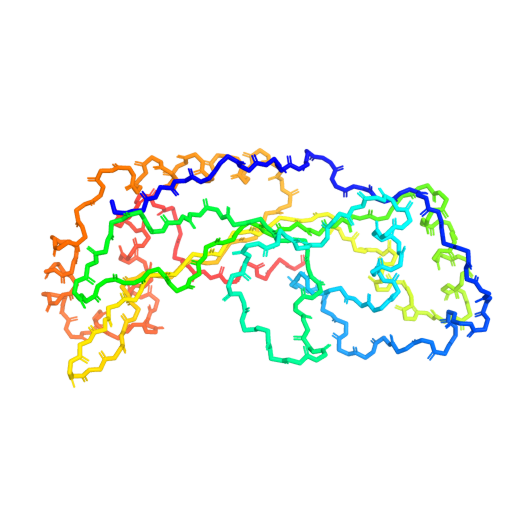8 5.542 8.201 1.00 90.56 92 HIS A N 1
ATOM 757 C CA . HIS A 1 92 ? -8.388 4.827 6.990 1.00 90.56 92 HIS A CA 1
ATOM 758 C C . HIS A 1 92 ? -8.358 3.313 7.169 1.00 90.56 92 HIS A C 1
ATOM 760 O O . HIS A 1 92 ? -8.199 2.780 8.266 1.00 90.56 92 HIS A O 1
ATOM 766 N N . SER A 1 93 ? -8.530 2.606 6.051 1.00 93.00 93 SER A N 1
ATOM 767 C CA . SER A 1 93 ? -8.348 1.163 5.992 1.00 93.00 93 SER A CA 1
ATOM 768 C C . SER A 1 93 ? -8.086 0.694 4.566 1.00 93.00 93 SER A C 1
ATOM 770 O O . SER A 1 93 ? -9.010 0.654 3.744 1.00 93.00 93 SER A O 1
ATOM 772 N N . TYR A 1 94 ? -6.847 0.304 4.274 1.00 91.88 94 TYR A N 1
ATOM 773 C CA . TYR A 1 94 ? -6.414 -0.060 2.928 1.00 91.88 94 TYR A CA 1
ATOM 774 C C . TYR A 1 94 ? -5.549 -1.316 2.907 1.00 91.88 94 TYR A C 1
ATOM 776 O O . TYR A 1 94 ? -4.750 -1.548 3.808 1.00 91.88 94 TYR A O 1
ATOM 784 N N . ILE A 1 95 ? -5.677 -2.091 1.828 1.00 93.50 95 ILE A N 1
ATOM 785 C CA . ILE A 1 95 ? -4.636 -3.016 1.380 1.00 93.50 95 ILE A CA 1
ATOM 786 C C . ILE A 1 95 ? -3.899 -2.378 0.208 1.00 93.50 95 ILE A C 1
ATOM 788 O O . ILE A 1 95 ? -4.510 -2.027 -0.805 1.00 93.50 95 ILE A O 1
ATOM 792 N N . SER A 1 96 ? -2.584 -2.287 0.333 1.00 93.75 96 SER A N 1
ATOM 793 C CA . SER A 1 96 ? -1.675 -1.730 -0.659 1.00 93.75 96 SER A CA 1
ATOM 794 C C . SER A 1 96 ? -0.954 -2.837 -1.420 1.00 93.75 96 SER A C 1
ATOM 796 O O . SER A 1 96 ? -0.586 -3.866 -0.848 1.00 93.75 96 SER A O 1
ATOM 798 N N . VAL A 1 97 ? -0.703 -2.640 -2.715 1.00 94.69 97 VAL A N 1
ATOM 799 C CA . VAL A 1 97 ? 0.051 -3.597 -3.538 1.00 94.69 97 VAL A CA 1
ATOM 800 C C . VAL A 1 97 ? 1.135 -2.883 -4.331 1.00 94.69 97 VAL A C 1
ATOM 802 O O . VAL A 1 97 ? 0.884 -1.910 -5.036 1.00 94.69 97 VAL A O 1
ATOM 805 N N . ARG A 1 98 ? 2.357 -3.408 -4.286 1.00 95.00 98 ARG A N 1
ATOM 806 C CA . ARG A 1 98 ? 3.436 -2.998 -5.181 1.00 95.00 98 ARG A CA 1
ATOM 807 C C . ARG A 1 98 ? 3.846 -4.164 -6.058 1.00 95.00 98 ARG A C 1
ATOM 809 O O . ARG A 1 98 ? 4.094 -5.268 -5.575 1.00 95.00 98 ARG A O 1
ATOM 816 N N . TYR A 1 99 ? 3.920 -3.909 -7.354 1.00 96.75 99 TYR A N 1
ATOM 817 C CA . TYR A 1 99 ? 4.259 -4.892 -8.369 1.00 96.75 99 TYR A CA 1
ATOM 818 C C . TYR A 1 99 ? 5.756 -4.859 -8.674 1.00 96.75 99 TYR A C 1
ATOM 820 O O . TYR A 1 99 ? 6.381 -3.798 -8.660 1.00 96.75 99 TYR A O 1
ATOM 828 N N . ARG A 1 100 ? 6.317 -6.027 -9.000 1.00 96.81 100 ARG A N 1
ATOM 829 C CA . ARG A 1 100 ? 7.674 -6.138 -9.558 1.00 96.81 100 ARG A CA 1
ATOM 830 C C . ARG A 1 100 ? 7.656 -6.189 -11.079 1.00 96.81 100 ARG A C 1
ATOM 832 O O . ARG A 1 100 ? 6.627 -6.480 -11.685 1.00 96.81 100 ARG A O 1
ATOM 839 N N . PHE A 1 101 ? 8.819 -5.981 -11.680 1.00 98.31 101 PHE A N 1
ATOM 840 C CA . PHE A 1 101 ? 9.011 -6.031 -13.126 1.00 98.31 101 PHE A CA 1
ATOM 841 C C . PHE A 1 101 ? 9.617 -7.367 -13.553 1.00 98.31 101 PHE A C 1
ATOM 843 O O . PHE A 1 101 ? 10.585 -7.832 -12.956 1.00 98.31 101 PHE A O 1
ATOM 850 N N . GLU A 1 102 ? 9.073 -7.960 -14.612 1.00 98.50 102 GLU A N 1
ATOM 851 C CA . GLU A 1 102 ? 9.623 -9.139 -15.290 1.00 98.50 102 GLU A CA 1
ATOM 852 C C . GLU A 1 102 ? 9.467 -8.994 -16.816 1.00 98.50 102 GLU A C 1
ATOM 854 O O . GLU A 1 102 ? 8.867 -8.036 -17.305 1.00 98.50 102 GLU A O 1
ATOM 859 N N . GLY A 1 103 ? 10.019 -9.938 -17.584 1.00 98.19 103 GLY A N 1
ATOM 860 C CA . GLY A 1 103 ? 9.864 -9.990 -19.042 1.00 98.19 103 GLY A CA 1
ATOM 861 C C . GLY A 1 103 ? 10.299 -8.709 -19.765 1.00 98.19 103 GLY A C 1
ATOM 862 O O . GLY A 1 103 ? 11.268 -8.055 -19.380 1.00 98.19 103 GLY A O 1
ATOM 863 N N . GLU A 1 104 ? 9.553 -8.336 -20.807 1.00 98.56 104 GLU A N 1
ATOM 864 C CA . GLU A 1 104 ? 9.879 -7.197 -21.674 1.00 98.56 104 GLU A CA 1
ATOM 865 C C . GLU A 1 104 ? 9.916 -5.856 -20.924 1.00 98.56 104 GLU A C 1
ATOM 867 O O . GLU A 1 104 ? 10.725 -4.985 -21.250 1.00 98.56 104 GLU A O 1
ATOM 872 N N . ALA A 1 105 ? 9.075 -5.684 -19.898 1.00 98.62 105 ALA A N 1
ATOM 873 C CA . ALA A 1 105 ? 9.092 -4.495 -19.051 1.00 98.62 105 ALA A CA 1
ATOM 874 C C . ALA A 1 105 ? 10.421 -4.353 -18.294 1.00 98.62 105 ALA A C 1
ATOM 876 O O . ALA A 1 105 ? 11.024 -3.276 -18.274 1.00 98.62 105 ALA A O 1
ATOM 877 N N . LEU A 1 106 ? 10.901 -5.452 -17.702 1.00 98.69 106 LEU A N 1
ATOM 878 C CA . LEU A 1 106 ? 12.190 -5.473 -17.019 1.00 98.69 106 LEU A CA 1
ATOM 879 C C . LEU A 1 106 ? 13.339 -5.241 -18.006 1.00 98.69 106 LEU A C 1
ATOM 881 O O . LEU A 1 106 ? 14.217 -4.420 -17.739 1.00 98.69 106 LEU A O 1
ATOM 885 N N . ASP A 1 107 ? 13.311 -5.898 -19.165 1.00 98.75 107 ASP A N 1
ATOM 886 C CA . ASP A 1 107 ? 14.337 -5.736 -20.198 1.00 98.75 107 ASP A CA 1
ATOM 887 C C . ASP A 1 107 ? 14.438 -4.281 -20.684 1.00 98.75 107 ASP A C 1
ATOM 889 O O . ASP A 1 107 ? 15.544 -3.745 -20.823 1.00 98.75 107 ASP A O 1
ATOM 893 N N . GLN A 1 108 ? 13.300 -3.604 -20.880 1.00 98.69 108 GLN A N 1
ATOM 894 C CA . GLN A 1 108 ? 13.252 -2.189 -21.254 1.00 98.69 108 GLN A CA 1
ATOM 895 C C . GLN A 1 108 ? 13.875 -1.292 -20.172 1.00 98.69 108 GLN A C 1
ATOM 897 O O . GLN A 1 108 ? 14.700 -0.423 -20.486 1.00 98.69 108 GLN A O 1
ATOM 902 N N . LEU A 1 109 ? 13.528 -1.513 -18.899 1.00 98.56 109 LEU A N 1
ATOM 903 C CA . LEU A 1 109 ? 14.115 -0.776 -17.776 1.00 98.56 109 LEU A CA 1
ATOM 904 C C . LEU A 1 109 ? 15.628 -0.985 -17.699 1.00 98.56 109 LEU A C 1
ATOM 906 O O . LEU A 1 109 ? 16.372 -0.006 -17.630 1.00 98.56 109 LEU A O 1
ATOM 910 N N . LEU A 1 110 ? 16.096 -2.233 -17.770 1.00 98.75 110 LEU A N 1
ATOM 911 C CA . LEU A 1 110 ? 17.521 -2.567 -17.714 1.00 98.75 110 LEU A CA 1
ATOM 912 C C . LEU A 1 110 ? 18.293 -1.981 -18.900 1.00 98.75 110 LEU A C 1
ATOM 914 O O . LEU A 1 110 ? 19.415 -1.495 -18.731 1.00 98.75 110 LEU A O 1
ATOM 918 N N . TYR A 1 111 ? 17.702 -1.976 -20.097 1.00 98.62 111 TYR A N 1
ATOM 919 C CA . TYR A 1 111 ? 18.300 -1.351 -21.273 1.00 98.62 111 TYR A CA 1
ATOM 920 C C . TYR A 1 111 ? 18.531 0.152 -21.058 1.00 98.62 111 TYR A C 1
ATOM 922 O O . TYR A 1 111 ? 19.639 0.648 -21.291 1.00 98.62 111 TYR A O 1
ATOM 930 N N . HIS A 1 112 ? 17.521 0.881 -20.574 1.00 98.44 112 HIS A N 1
ATOM 931 C CA . HIS A 1 112 ? 17.644 2.315 -20.302 1.00 98.44 112 HIS A CA 1
ATOM 932 C C . HIS A 1 112 ? 18.508 2.616 -19.071 1.00 98.44 112 HIS A C 1
ATOM 934 O O . HIS A 1 112 ? 19.222 3.625 -19.067 1.00 98.44 112 HIS A O 1
ATOM 940 N N . ALA A 1 113 ? 18.537 1.721 -18.082 1.00 98.31 113 ALA A N 1
ATOM 941 C CA . ALA A 1 113 ? 19.356 1.855 -16.881 1.00 98.31 113 ALA A CA 1
ATOM 942 C C . ALA A 1 113 ? 20.863 1.903 -17.181 1.00 98.31 113 ALA A C 1
ATOM 944 O O . ALA A 1 113 ? 21.618 2.548 -16.456 1.00 98.31 113 ALA A O 1
ATOM 945 N N . ARG A 1 114 ? 21.309 1.327 -18.308 1.00 98.12 114 ARG A N 1
ATOM 946 C CA . ARG A 1 114 ? 22.696 1.470 -18.794 1.00 98.12 114 ARG A CA 1
ATOM 947 C C . ARG A 1 114 ? 23.084 2.925 -19.078 1.00 98.12 114 ARG A C 1
ATOM 949 O O . ARG A 1 114 ? 24.256 3.263 -18.979 1.00 98.12 114 ARG A O 1
ATOM 956 N N . SER A 1 115 ? 22.125 3.769 -19.472 1.00 97.94 115 SER A N 1
ATOM 957 C CA . SER A 1 115 ? 22.332 5.210 -19.701 1.00 97.94 115 SER A CA 1
ATOM 958 C C . SER A 1 115 ? 21.897 6.075 -18.511 1.00 97.94 115 SER A C 1
ATOM 960 O O . SER A 1 115 ? 22.435 7.164 -18.346 1.00 97.94 115 SER A O 1
ATOM 962 N N . ARG A 1 116 ? 20.958 5.601 -17.679 1.00 97.75 116 ARG A N 1
ATOM 963 C CA . ARG A 1 116 ? 20.505 6.271 -16.450 1.00 97.75 116 ARG A CA 1
ATOM 964 C C . ARG A 1 116 ? 20.429 5.268 -15.287 1.00 97.75 116 ARG A C 1
ATOM 966 O O . ARG A 1 116 ? 19.367 4.682 -15.074 1.00 97.75 116 ARG A O 1
ATOM 973 N N . PRO A 1 117 ? 21.517 5.076 -14.516 1.00 97.81 117 PRO A N 1
ATOM 974 C CA . PRO A 1 117 ? 21.596 4.038 -13.482 1.00 97.81 117 PRO A CA 1
ATOM 975 C C . PRO A 1 117 ? 20.514 4.104 -12.400 1.00 97.81 117 PRO A C 1
ATOM 977 O O . PRO A 1 117 ? 20.180 3.085 -11.807 1.00 97.81 117 PRO A O 1
ATOM 980 N N . GLU A 1 118 ? 19.914 5.268 -12.155 1.00 96.81 118 GLU A N 1
ATOM 981 C CA . GLU A 1 118 ? 18.815 5.390 -11.192 1.00 96.81 118 GLU A CA 1
ATOM 982 C C . GLU A 1 118 ? 17.597 4.526 -11.543 1.00 96.81 118 GLU A C 1
ATOM 984 O O . GLU A 1 118 ? 16.868 4.122 -10.642 1.00 96.81 118 GLU A O 1
ATOM 989 N N . LEU A 1 119 ? 17.405 4.170 -12.819 1.00 98.06 119 LEU A N 1
ATOM 990 C CA . LEU A 1 119 ? 16.327 3.271 -13.244 1.00 98.06 119 LEU A CA 1
ATOM 991 C C . LEU A 1 119 ? 16.481 1.850 -12.679 1.00 98.06 119 LEU A C 1
ATOM 993 O O . LEU A 1 119 ? 15.493 1.121 -12.619 1.00 98.06 119 LEU A O 1
ATOM 997 N N . TYR A 1 120 ? 17.669 1.465 -12.191 1.00 97.88 120 TYR A N 1
ATOM 998 C CA . TYR A 1 120 ? 17.828 0.218 -11.437 1.00 97.88 120 TYR A CA 1
ATOM 999 C C . TYR A 1 120 ? 17.006 0.205 -10.143 1.00 97.88 120 TYR A C 1
ATOM 1001 O O . TYR A 1 120 ? 16.612 -0.874 -9.709 1.00 97.88 120 TYR A O 1
ATOM 1009 N N . LYS A 1 121 ? 16.696 1.374 -9.556 1.00 96.50 121 LYS A N 1
ATOM 1010 C CA . LYS A 1 121 ? 15.797 1.471 -8.395 1.00 96.50 121 LYS A CA 1
ATOM 1011 C C . LYS A 1 121 ? 14.425 0.874 -8.717 1.00 96.50 121 LYS A C 1
ATOM 1013 O O . LYS A 1 121 ? 13.931 0.079 -7.933 1.00 96.50 121 LYS A O 1
ATOM 1018 N N . ILE A 1 122 ? 13.873 1.199 -9.891 1.00 97.00 122 ILE A N 1
ATOM 1019 C CA . ILE A 1 122 ? 12.588 0.671 -10.377 1.00 97.00 122 ILE A CA 1
ATOM 1020 C C . ILE A 1 122 ? 12.743 -0.789 -10.822 1.00 97.00 122 ILE A C 1
ATOM 1022 O O . ILE A 1 122 ? 11.958 -1.644 -10.426 1.00 97.00 122 ILE A O 1
ATOM 1026 N N . ALA A 1 123 ? 13.774 -1.088 -11.622 1.00 97.88 123 ALA A N 1
ATOM 1027 C CA . ALA A 1 123 ? 13.973 -2.416 -12.210 1.00 97.88 123 ALA A CA 1
ATOM 1028 C C . ALA A 1 123 ? 14.080 -3.537 -11.161 1.00 97.88 123 ALA A C 1
ATOM 1030 O O . ALA A 1 123 ? 13.670 -4.663 -11.427 1.00 97.88 123 ALA A O 1
ATOM 1031 N N . TYR A 1 124 ? 14.620 -3.232 -9.978 1.00 96.19 124 TYR A N 1
ATOM 1032 C CA . TYR A 1 124 ? 14.813 -4.200 -8.897 1.00 96.19 124 TYR A CA 1
ATOM 1033 C C . TYR A 1 124 ? 13.788 -4.090 -7.760 1.00 96.19 124 TYR A C 1
ATOM 1035 O O . TYR A 1 124 ? 13.990 -4.700 -6.706 1.00 96.19 124 TYR A O 1
ATOM 1043 N N . VAL A 1 125 ? 12.683 -3.359 -7.955 1.00 94.75 125 VAL A N 1
ATOM 1044 C CA . VAL A 1 125 ? 11.556 -3.380 -7.011 1.00 94.75 125 VAL A CA 1
ATOM 1045 C C . VAL A 1 125 ? 11.059 -4.812 -6.843 1.00 94.75 125 VAL A C 1
ATOM 1047 O O . VAL A 1 125 ? 10.825 -5.534 -7.814 1.00 94.75 125 VAL A O 1
ATOM 1050 N N . LYS A 1 126 ? 10.872 -5.217 -5.586 1.00 94.69 126 LYS A N 1
ATOM 1051 C CA . LYS A 1 126 ? 10.216 -6.476 -5.242 1.00 94.69 126 LYS A CA 1
ATOM 1052 C C . LYS A 1 126 ? 8.719 -6.254 -5.094 1.00 94.69 126 LYS A C 1
ATOM 1054 O O . LYS A 1 126 ? 8.272 -5.208 -4.635 1.00 94.69 126 LYS A O 1
ATOM 1059 N N . SER A 1 127 ? 7.963 -7.287 -5.440 1.00 95.31 127 SER A N 1
ATOM 1060 C CA . SER A 1 127 ? 6.542 -7.346 -5.146 1.00 95.31 127 SER A CA 1
ATOM 1061 C C . SER A 1 127 ? 6.351 -7.345 -3.637 1.00 95.31 127 SER A C 1
ATOM 1063 O O . SER A 1 127 ? 6.983 -8.161 -2.960 1.00 95.31 127 SER A O 1
ATOM 1065 N N . LYS A 1 128 ? 5.478 -6.478 -3.135 1.00 95.00 128 LYS A N 1
ATOM 1066 C CA . LYS A 1 128 ? 5.098 -6.453 -1.725 1.00 95.00 128 LYS A CA 1
ATOM 1067 C C . LYS A 1 128 ? 3.648 -6.021 -1.557 1.00 95.00 128 LYS A C 1
ATOM 1069 O O . LYS A 1 128 ? 3.050 -5.443 -2.464 1.00 95.00 128 LYS A O 1
ATOM 1074 N N . PHE A 1 129 ? 3.112 -6.303 -0.388 1.00 95.25 129 PHE A N 1
ATOM 1075 C CA . PHE A 1 129 ? 1.761 -5.975 0.026 1.00 95.25 129 PHE A CA 1
ATOM 1076 C C . PHE A 1 129 ? 1.827 -5.219 1.338 1.00 95.25 129 PHE A C 1
ATOM 1078 O O . PHE A 1 129 ? 2.744 -5.466 2.116 1.00 95.25 129 PHE A O 1
ATOM 1085 N N . GLY A 1 130 ? 0.874 -4.333 1.568 1.00 93.31 130 GLY A N 1
ATOM 1086 C CA . GLY A 1 130 ? 0.742 -3.614 2.824 1.00 93.31 130 GLY A CA 1
ATOM 1087 C C . GLY A 1 130 ? -0.694 -3.676 3.308 1.00 93.31 130 GLY A C 1
ATOM 1088 O O . GLY A 1 130 ? -1.600 -3.733 2.478 1.00 93.31 130 GLY A O 1
ATOM 1089 N N . ASP A 1 131 ? -0.912 -3.651 4.612 1.00 91.69 131 ASP A N 1
ATOM 1090 C CA . ASP A 1 131 ? -2.193 -3.246 5.177 1.00 91.69 131 ASP A CA 1
ATOM 1091 C C . ASP A 1 131 ? -1.999 -2.104 6.155 1.00 91.69 131 ASP A C 1
ATOM 1093 O O . ASP A 1 131 ? -1.012 -2.071 6.885 1.00 91.69 131 ASP A O 1
ATOM 1097 N N . ASP A 1 132 ? -2.947 -1.180 6.122 1.00 91.12 132 ASP A N 1
ATOM 1098 C CA . ASP A 1 132 ? -2.981 0.006 6.958 1.00 91.12 132 ASP A CA 1
ATOM 1099 C C . ASP A 1 132 ? -4.414 0.200 7.465 1.00 91.12 132 ASP A C 1
ATOM 1101 O O . ASP A 1 132 ? -5.368 0.129 6.680 1.00 91.12 132 ASP A O 1
ATOM 1105 N N . PHE A 1 133 ? -4.593 0.364 8.770 1.00 91.00 133 PHE A N 1
ATOM 1106 C CA . PHE A 1 133 ? -5.893 0.493 9.421 1.00 91.00 133 PHE A CA 1
ATOM 1107 C C . PHE A 1 133 ? -5.784 1.411 10.627 1.00 91.00 133 PHE A C 1
ATOM 1109 O O . PHE A 1 133 ? -5.017 1.126 11.546 1.00 91.00 133 PHE A O 1
ATOM 1116 N N . CYS A 1 134 ? -6.636 2.433 10.674 1.00 90.44 134 CYS A N 1
ATOM 1117 C CA . CYS A 1 134 ? -6.708 3.367 11.785 1.00 90.44 134 CYS A CA 1
ATOM 1118 C C . CYS A 1 134 ? -8.154 3.725 12.139 1.00 90.44 134 CYS A C 1
ATOM 1120 O O . CYS A 1 134 ? -8.985 4.018 11.272 1.00 90.44 134 CYS A O 1
ATOM 1122 N N . VAL A 1 135 ? -8.447 3.708 13.439 1.00 90.94 135 VAL A N 1
ATOM 1123 C CA . VAL A 1 135 ? -9.720 4.144 14.015 1.00 90.94 135 VAL A CA 1
ATOM 1124 C C . VAL A 1 135 ? -9.445 5.182 15.088 1.00 90.94 135 VAL A C 1
ATOM 1126 O O . VAL A 1 135 ? -8.721 4.921 16.054 1.00 90.94 135 VAL A O 1
ATOM 1129 N N . ASP A 1 136 ? -10.123 6.312 14.962 1.00 90.12 136 ASP A N 1
ATOM 1130 C CA . ASP A 1 136 ? -10.034 7.435 15.874 1.00 90.12 136 ASP A CA 1
ATOM 1131 C C . ASP A 1 136 ? -11.229 7.508 16.814 1.00 90.12 136 ASP A C 1
ATOM 1133 O O . ASP A 1 136 ? -12.363 7.136 16.485 1.00 90.12 136 ASP A O 1
ATOM 1137 N N . TRP A 1 137 ? -10.959 8.063 17.992 1.00 88.88 137 TRP A N 1
ATOM 1138 C CA . TRP A 1 137 ? -11.975 8.646 18.843 1.00 88.88 137 TRP A CA 1
ATOM 1139 C C . TRP A 1 137 ? -11.929 10.169 18.761 1.00 88.88 137 TRP A C 1
ATOM 1141 O O . TRP A 1 137 ? -10.878 10.772 18.978 1.00 88.88 137 TRP A O 1
ATOM 1151 N N . CYS A 1 138 ? -13.082 10.793 18.541 1.00 90.00 138 CYS A N 1
ATOM 1152 C CA . CYS A 1 138 ? -13.227 12.237 18.384 1.00 90.00 138 CYS A CA 1
ATOM 1153 C C . CYS A 1 138 ? -14.289 12.776 19.348 1.00 90.00 138 CYS A C 1
ATOM 1155 O O . CYS A 1 138 ? -15.462 12.410 19.240 1.00 90.00 138 CYS A O 1
ATOM 1157 N N . ASN A 1 139 ? -13.910 13.671 20.263 1.00 89.94 139 ASN A N 1
ATOM 1158 C CA . ASN A 1 139 ? -14.839 14.383 21.147 1.00 89.94 139 ASN A CA 1
ATOM 1159 C C . ASN A 1 139 ? -14.395 15.841 21.396 1.00 89.94 139 ASN A C 1
ATOM 1161 O O . ASN A 1 139 ? -13.445 16.326 20.786 1.00 89.94 139 ASN A O 1
ATOM 1165 N N . GLU A 1 140 ? -15.096 16.553 22.286 1.00 91.75 140 GLU A N 1
ATOM 1166 C CA . GLU A 1 140 ? -14.790 17.955 22.623 1.00 91.75 140 GLU A CA 1
ATOM 1167 C C . GLU A 1 140 ? -13.406 18.145 23.271 1.00 91.75 140 GLU A C 1
ATOM 1169 O O . GLU A 1 140 ? -12.828 19.225 23.166 1.00 91.75 140 GLU A O 1
ATOM 1174 N N . ASP A 1 141 ? -12.855 17.100 23.897 1.00 85.44 141 ASP A N 1
ATOM 1175 C CA . ASP A 1 141 ? -11.540 17.137 24.547 1.00 85.44 141 ASP A CA 1
ATOM 1176 C C . ASP A 1 141 ? -10.383 16.907 23.560 1.00 85.44 141 ASP A C 1
ATOM 1178 O O . ASP A 1 141 ? -9.230 17.215 23.871 1.00 85.44 141 ASP A O 1
ATOM 1182 N N . GLY A 1 142 ? -10.672 16.367 22.370 1.00 81.75 142 GLY A N 1
ATOM 1183 C CA . GLY A 1 142 ? -9.694 16.166 21.307 1.00 81.75 142 GLY A CA 1
ATOM 1184 C C . GLY A 1 142 ? -9.965 14.957 20.412 1.00 81.75 142 GLY A C 1
ATOM 1185 O O . GLY A 1 142 ? -11.023 14.327 20.445 1.00 81.75 142 GLY A O 1
ATOM 1186 N N . VAL A 1 143 ? -8.957 14.641 19.597 1.00 83.12 143 VAL A N 1
ATOM 1187 C CA . VAL A 1 143 ? -8.926 13.476 18.706 1.00 83.12 143 VAL A CA 1
ATOM 1188 C C . VAL A 1 143 ? -7.778 12.577 19.126 1.00 83.12 143 VAL A C 1
ATOM 1190 O O . VAL A 1 143 ? -6.680 13.068 19.399 1.00 83.12 143 VAL A O 1
ATOM 1193 N N . TYR A 1 144 ? -8.031 11.275 19.209 1.00 80.62 144 TYR A N 1
ATOM 1194 C CA . TYR A 1 144 ? -7.015 10.316 19.604 1.00 80.62 144 TYR A CA 1
ATOM 1195 C C . TYR A 1 144 ? -7.204 8.937 18.963 1.00 80.62 144 TYR A C 1
ATOM 1197 O O . TYR A 1 144 ? -8.303 8.387 18.982 1.00 80.62 144 TYR A O 1
ATOM 1205 N N . GLU A 1 145 ? -6.108 8.344 18.483 1.00 82.50 145 GLU A N 1
ATOM 1206 C CA . GLU A 1 145 ? -6.099 7.022 17.840 1.00 82.50 145 GLU A CA 1
ATOM 1207 C C . GLU A 1 145 ? -6.491 5.931 18.850 1.00 82.50 145 GLU A C 1
ATOM 1209 O O . GLU A 1 145 ? -5.782 5.692 19.838 1.00 82.50 145 GLU A O 1
ATOM 1214 N N . LEU A 1 146 ? -7.624 5.258 18.630 1.00 84.31 146 LEU A N 1
ATOM 1215 C CA . LEU A 1 146 ? -8.004 4.071 19.405 1.00 84.31 146 LEU A CA 1
ATOM 1216 C C . LEU A 1 146 ? -7.118 2.888 19.025 1.00 84.31 146 LEU A C 1
ATOM 1218 O O . LEU A 1 146 ? -6.688 2.112 19.885 1.00 84.31 146 LEU A O 1
ATOM 1222 N N . ILE A 1 147 ? -6.855 2.747 17.731 1.00 85.19 147 ILE A N 1
ATOM 1223 C CA . ILE A 1 147 ? -5.948 1.753 17.183 1.00 85.19 147 ILE A CA 1
ATOM 1224 C C . ILE A 1 147 ? -5.442 2.193 15.818 1.00 85.19 147 ILE A C 1
ATOM 1226 O O . ILE A 1 147 ? -6.204 2.746 15.033 1.00 85.19 147 ILE A O 1
ATOM 1230 N N . HIS A 1 148 ? -4.179 1.879 15.548 1.00 85.44 148 HIS A N 1
ATOM 1231 C CA . HIS A 1 148 ? -3.552 2.053 14.252 1.00 85.44 148 HIS A CA 1
ATOM 1232 C C . HIS A 1 148 ? -2.545 0.921 14.034 1.00 85.44 148 HIS A C 1
ATOM 1234 O O . HIS A 1 148 ? -1.667 0.739 14.877 1.00 85.44 148 HIS A O 1
ATOM 1240 N N . TRP A 1 149 ? -2.665 0.159 12.941 1.00 83.94 149 TRP A N 1
ATOM 1241 C CA . TRP A 1 149 ? -1.571 -0.675 12.439 1.00 83.94 149 TRP A CA 1
ATOM 1242 C C . TRP A 1 149 ? -1.215 -0.425 10.991 1.00 83.94 149 TRP A C 1
ATOM 1244 O O . TRP A 1 149 ? -2.082 -0.192 10.165 1.00 83.94 149 TRP A O 1
ATOM 1254 N N . GLU A 1 150 ? 0.064 -0.668 10.712 1.00 86.75 150 GLU A N 1
ATOM 1255 C CA . GLU A 1 150 ? 0.640 -0.754 9.381 1.00 86.75 150 GLU A CA 1
ATOM 1256 C C . GLU A 1 150 ? 1.557 -1.990 9.319 1.00 86.75 150 GLU A C 1
ATOM 1258 O O . GLU A 1 150 ? 2.441 -2.165 10.170 1.00 86.75 150 GLU A O 1
ATOM 1263 N N . TRP A 1 151 ? 1.349 -2.867 8.334 1.00 87.19 151 TRP A N 1
ATOM 1264 C CA . TRP A 1 151 ? 2.163 -4.068 8.121 1.00 87.19 151 TRP A CA 1
ATOM 1265 C C . TRP A 1 151 ? 2.528 -4.253 6.656 1.00 87.19 151 TRP A C 1
ATOM 1267 O O . TRP A 1 151 ? 1.692 -4.103 5.777 1.00 87.19 151 TRP A O 1
ATOM 1277 N N . ASP A 1 152 ? 3.768 -4.683 6.415 1.00 92.06 152 ASP A N 1
ATOM 1278 C CA . ASP A 1 152 ? 4.288 -5.029 5.093 1.00 92.06 152 ASP A CA 1
ATOM 1279 C C . ASP A 1 152 ? 4.534 -6.543 4.965 1.00 92.06 152 ASP A C 1
ATOM 1281 O O . ASP A 1 152 ? 5.091 -7.191 5.858 1.00 92.06 152 ASP A O 1
ATOM 1285 N N . PHE A 1 153 ? 4.208 -7.103 3.798 1.00 93.19 153 PHE A N 1
ATOM 1286 C CA . PHE A 1 153 ? 4.377 -8.517 3.465 1.00 93.19 153 PHE A CA 1
ATOM 1287 C C . PHE A 1 153 ? 5.043 -8.695 2.104 1.00 93.19 153 PHE A C 1
ATOM 1289 O O . PHE A 1 153 ? 4.649 -8.103 1.104 1.00 93.19 153 PHE A O 1
ATOM 1296 N N . TYR A 1 154 ? 5.999 -9.619 2.041 1.00 92.75 154 TYR A N 1
ATOM 1297 C CA . TYR A 1 154 ? 6.574 -10.106 0.780 1.00 92.75 154 TYR A CA 1
ATOM 1298 C C . TYR A 1 154 ? 6.014 -11.475 0.364 1.00 92.75 154 TYR A C 1
ATOM 1300 O O . TYR A 1 154 ? 6.225 -11.912 -0.766 1.00 92.75 154 TYR A O 1
ATOM 1308 N N . ASP A 1 155 ? 5.303 -12.154 1.270 1.00 92.69 155 ASP A N 1
ATOM 1309 C CA . ASP A 1 155 ? 4.634 -13.432 1.030 1.00 92.69 155 ASP A CA 1
ATOM 1310 C C . ASP A 1 155 ? 3.118 -13.226 1.019 1.00 92.69 155 ASP A C 1
ATOM 1312 O O . ASP A 1 155 ? 2.532 -12.786 2.009 1.00 92.69 155 ASP A O 1
ATOM 1316 N N . TYR A 1 156 ? 2.479 -13.596 -0.090 1.00 93.94 156 TYR A N 1
ATOM 1317 C CA . TYR A 1 156 ? 1.028 -13.499 -0.241 1.00 93.94 156 TYR A CA 1
ATOM 1318 C C . TYR A 1 156 ? 0.291 -14.320 0.822 1.00 93.94 156 TYR A C 1
ATOM 1320 O O . TYR A 1 156 ? -0.713 -13.882 1.376 1.00 93.94 156 TYR A O 1
ATOM 1328 N N . SER A 1 157 ? 0.803 -15.506 1.164 1.00 94.25 157 SER A N 1
ATOM 1329 C CA . SER A 1 157 ? 0.137 -16.364 2.148 1.00 94.25 157 SER A CA 1
ATOM 1330 C C . SER A 1 157 ? 0.168 -15.748 3.551 1.00 94.25 157 SER A C 1
ATOM 1332 O O . SER A 1 157 ? -0.779 -15.921 4.316 1.00 94.25 157 SER A O 1
ATOM 1334 N N . ALA A 1 158 ? 1.244 -15.038 3.902 1.00 92.62 158 ALA A N 1
ATOM 1335 C CA . ALA A 1 158 ? 1.360 -14.289 5.146 1.00 92.62 158 ALA A CA 1
ATOM 1336 C C . ALA A 1 158 ? 0.358 -13.136 5.211 1.00 92.62 158 ALA A C 1
ATOM 1338 O O . ALA A 1 158 ? -0.350 -13.047 6.212 1.00 92.62 158 ALA A O 1
ATOM 1339 N N . LEU A 1 159 ? 0.237 -12.350 4.135 1.00 93.44 159 LEU A N 1
ATOM 1340 C CA . LEU A 1 159 ? -0.788 -11.311 4.024 1.00 93.44 159 LEU A CA 1
ATOM 1341 C C . LEU A 1 159 ? -2.187 -11.897 4.238 1.00 93.44 159 LEU A C 1
ATOM 1343 O O . LEU A 1 159 ? -2.926 -11.423 5.087 1.00 93.44 159 LEU A O 1
ATOM 1347 N N . ILE A 1 160 ? -2.554 -12.959 3.514 1.00 94.69 160 ILE A N 1
ATOM 1348 C CA . ILE A 1 160 ? -3.908 -13.524 3.612 1.00 94.69 160 ILE A CA 1
ATOM 1349 C C . ILE A 1 160 ? -4.200 -14.073 5.012 1.00 94.69 160 ILE A C 1
ATOM 1351 O O . ILE A 1 160 ? -5.301 -13.879 5.523 1.00 94.69 160 ILE A O 1
ATOM 1355 N N . ARG A 1 161 ? -3.229 -14.723 5.670 1.00 92.81 161 ARG A N 1
ATOM 1356 C CA . ARG A 1 161 ? -3.398 -15.152 7.070 1.00 92.81 161 ARG A CA 1
ATOM 1357 C C . ARG A 1 161 ? -3.633 -13.965 8.004 1.00 92.81 161 ARG A C 1
ATOM 1359 O O . ARG A 1 161 ? -4.473 -14.075 8.891 1.00 92.81 161 ARG A O 1
ATOM 1366 N N . HIS A 1 162 ? -2.904 -12.868 7.803 1.00 90.75 162 HIS A N 1
ATOM 1367 C CA . HIS A 1 162 ? -3.057 -11.641 8.585 1.00 90.75 162 HIS A CA 1
ATOM 1368 C C . HIS A 1 162 ? -4.418 -10.982 8.346 1.00 90.75 162 HIS A C 1
ATOM 1370 O O . HIS A 1 162 ? -5.144 -10.740 9.301 1.00 90.75 162 HIS A O 1
ATOM 1376 N N . VAL A 1 163 ? -4.824 -10.811 7.085 1.00 92.69 163 VAL A N 1
ATOM 1377 C CA . VAL A 1 163 ? -6.136 -10.259 6.712 1.00 92.69 163 VAL A CA 1
ATOM 1378 C C . VAL A 1 163 ? -7.274 -11.060 7.349 1.00 92.69 163 VAL A C 1
ATOM 1380 O O . VAL A 1 163 ? -8.129 -10.480 8.011 1.00 92.69 163 VAL A O 1
ATOM 1383 N N . ILE A 1 164 ? -7.252 -12.395 7.239 1.00 92.88 164 ILE A N 1
ATOM 1384 C CA . ILE A 1 164 ? -8.270 -13.263 7.857 1.00 92.88 164 ILE A CA 1
ATOM 1385 C C . ILE A 1 164 ? -8.286 -13.100 9.382 1.00 92.88 164 ILE A C 1
ATOM 1387 O O . ILE A 1 164 ? -9.360 -13.030 9.979 1.00 92.88 164 ILE A O 1
ATOM 1391 N N . HIS A 1 165 ? -7.111 -13.043 10.017 1.00 90.62 165 HIS A N 1
ATOM 1392 C CA . HIS A 1 165 ? -6.994 -12.843 11.463 1.00 90.62 165 HIS A CA 1
ATOM 1393 C C . HIS A 1 165 ? -7.612 -11.510 11.896 1.00 90.62 165 HIS A C 1
ATOM 1395 O O . HIS A 1 165 ? -8.442 -11.494 12.803 1.00 90.62 165 HIS A O 1
ATOM 1401 N N . CYS A 1 166 ? -7.264 -10.413 11.224 1.00 90.75 166 CYS A N 1
ATOM 1402 C CA . CYS A 1 166 ? -7.788 -9.081 11.516 1.00 90.75 166 CYS A CA 1
ATOM 1403 C C . CYS A 1 166 ? -9.302 -8.989 11.283 1.00 90.75 166 CYS A C 1
ATOM 1405 O O . CYS A 1 166 ? -10.023 -8.488 12.143 1.00 90.75 166 CYS A O 1
ATOM 1407 N N . GLU A 1 167 ? -9.811 -9.523 10.168 1.00 93.38 167 GLU A N 1
ATOM 1408 C CA . GLU A 1 167 ? -11.253 -9.571 9.891 1.00 93.38 167 GLU A CA 1
ATOM 1409 C C . GLU A 1 167 ? -12.018 -10.354 10.960 1.00 93.38 167 GLU A C 1
ATOM 1411 O O . GLU A 1 167 ? -13.065 -9.903 11.428 1.00 93.38 167 GLU A O 1
ATOM 1416 N N . HIS A 1 168 ? -11.474 -11.487 11.408 1.00 90.88 168 HIS A N 1
ATOM 1417 C CA . HIS A 1 168 ? -12.045 -12.245 12.518 1.00 90.88 168 HIS A CA 1
ATOM 1418 C C . HIS A 1 168 ? -11.990 -11.477 13.844 1.00 90.88 168 HIS A C 1
ATOM 1420 O O . HIS A 1 168 ? -12.974 -11.491 14.581 1.00 90.88 168 HIS A O 1
ATOM 1426 N N . ALA A 1 169 ? -10.875 -10.809 14.152 1.00 87.50 169 ALA A N 1
ATOM 1427 C CA . ALA A 1 169 ? -10.700 -10.059 15.396 1.00 87.50 169 ALA A CA 1
ATOM 1428 C C . ALA A 1 169 ? -11.634 -8.840 15.485 1.00 87.50 169 ALA A C 1
ATOM 1430 O O . ALA A 1 169 ? -12.136 -8.519 16.561 1.00 87.50 169 ALA A O 1
ATOM 1431 N N . LEU A 1 170 ? -11.896 -8.180 14.353 1.00 89.56 170 LEU A N 1
ATOM 1432 C CA . LEU A 1 170 ? -12.790 -7.024 14.272 1.00 89.56 170 LEU A CA 1
ATOM 1433 C C . LEU A 1 170 ? -14.274 -7.405 14.144 1.00 89.56 170 LEU A C 1
ATOM 1435 O O . LEU A 1 170 ? -15.159 -6.591 14.436 1.00 89.56 170 LEU A O 1
ATOM 1439 N N . SER A 1 171 ? -14.576 -8.636 13.728 1.00 88.44 171 SER A N 1
ATOM 1440 C CA . SER A 1 171 ? -15.948 -9.124 13.603 1.00 88.44 171 SER A CA 1
ATOM 1441 C C . SER A 1 171 ? -16.628 -9.229 14.971 1.00 88.44 171 SER A C 1
ATOM 1443 O O . SER A 1 171 ? -16.302 -10.084 15.788 1.00 88.44 171 SER A O 1
ATOM 1445 N N . GLY A 1 172 ? -17.636 -8.384 15.206 1.00 83.69 172 GLY A N 1
ATOM 1446 C CA . GLY A 1 172 ? -18.362 -8.342 16.483 1.00 83.69 172 GLY A CA 1
ATOM 1447 C C . GLY A 1 172 ? -17.582 -7.671 17.616 1.00 83.69 172 GLY A C 1
ATOM 1448 O O . GLY A 1 172 ? -17.956 -7.805 18.779 1.00 83.69 172 GLY A O 1
ATOM 1449 N N . PHE A 1 173 ? -16.515 -6.946 17.281 1.00 88.75 173 PHE A N 1
ATOM 1450 C CA . PHE A 1 173 ? -15.671 -6.266 18.248 1.00 88.75 173 PHE A CA 1
ATOM 1451 C C . PHE A 1 173 ? -16.422 -5.176 19.032 1.00 88.75 173 PHE A C 1
ATOM 1453 O O . PHE A 1 173 ? -17.129 -4.348 18.446 1.00 88.75 173 PHE A O 1
ATOM 1460 N N . ASN A 1 174 ? -16.254 -5.168 20.359 1.00 90.25 174 ASN A N 1
ATOM 1461 C CA . ASN A 1 174 ? -16.887 -4.202 21.255 1.00 90.25 174 ASN A CA 1
ATOM 1462 C C . ASN A 1 174 ? -15.982 -2.978 21.472 1.00 90.25 174 ASN A C 1
ATOM 1464 O O . ASN A 1 174 ? -15.116 -2.967 22.348 1.00 90.25 174 ASN A O 1
ATOM 1468 N N . TRP A 1 175 ? -16.195 -1.948 20.654 1.00 89.06 175 TRP A N 1
ATOM 1469 C CA . TRP A 1 175 ? -15.378 -0.733 20.647 1.00 89.06 175 TRP A CA 1
ATOM 1470 C C . TRP A 1 175 ? -15.489 0.101 21.929 1.00 89.06 175 TRP A C 1
ATOM 1472 O O . TRP A 1 175 ? -14.487 0.667 22.361 1.00 89.06 175 TRP A O 1
ATOM 1482 N N . GLU A 1 176 ? -16.656 0.122 22.573 1.00 88.31 176 GLU A N 1
ATOM 1483 C CA . GLU A 1 176 ? -16.848 0.842 23.839 1.00 88.31 176 GLU A CA 1
ATOM 1484 C C . GLU A 1 176 ? -16.072 0.186 24.982 1.00 88.31 176 GLU A C 1
ATOM 1486 O O . GLU A 1 176 ? -15.316 0.846 25.691 1.00 88.31 176 GLU A O 1
ATOM 1491 N N . GLU A 1 177 ? -16.159 -1.142 25.105 1.00 89.69 177 GLU A N 1
ATOM 1492 C CA . GLU A 1 177 ? -15.378 -1.887 26.100 1.00 89.69 177 GLU A CA 1
ATOM 1493 C C . GLU A 1 177 ? -13.868 -1.715 25.874 1.00 89.69 177 GLU A C 1
ATOM 1495 O O . GLU A 1 177 ? -13.086 -1.606 26.822 1.00 89.69 177 GLU A O 1
ATOM 1500 N N . TYR A 1 178 ? -13.436 -1.677 24.612 1.00 87.38 178 TYR A N 1
ATOM 1501 C CA . TYR A 1 178 ? -12.043 -1.409 24.276 1.00 87.38 178 TYR A CA 1
ATOM 1502 C C . TYR A 1 178 ? -11.607 -0.002 24.699 1.00 87.38 178 TYR A C 1
ATOM 1504 O O . TYR A 1 178 ? -10.552 0.153 25.322 1.00 87.38 178 TYR A O 1
ATOM 1512 N N . ARG A 1 179 ? -12.439 1.013 24.446 1.00 84.94 179 ARG A N 1
ATOM 1513 C CA . ARG A 1 179 ? -12.198 2.389 24.890 1.00 84.94 179 ARG A CA 1
ATOM 1514 C C . ARG A 1 179 ? -12.126 2.486 26.412 1.00 84.94 179 ARG A C 1
ATOM 1516 O O . ARG A 1 179 ? -11.226 3.138 26.936 1.00 84.94 179 ARG A O 1
ATOM 1523 N N . GLU A 1 180 ? -13.017 1.817 27.138 1.00 86.31 180 GLU A N 1
ATOM 1524 C CA . GLU A 1 180 ? -12.966 1.769 28.603 1.00 86.31 180 GLU A CA 1
ATOM 1525 C C . GLU A 1 180 ? -11.650 1.160 29.103 1.00 86.31 180 GLU A C 1
ATOM 1527 O O . GLU A 1 180 ? -11.010 1.713 30.003 1.00 86.31 180 GLU A O 1
ATOM 1532 N N . LYS A 1 181 ? -11.187 0.062 28.493 1.00 85.62 181 LYS A N 1
ATOM 1533 C CA . LYS A 1 181 ? -9.887 -0.544 28.829 1.00 85.62 181 LYS A CA 1
ATOM 153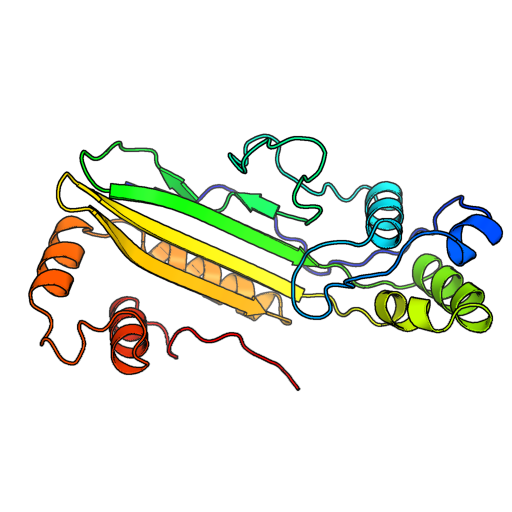4 C C . LYS A 1 181 ? -8.729 0.415 28.569 1.00 85.62 181 LYS A C 1
ATOM 1536 O O . LYS A 1 181 ? -7.879 0.558 29.444 1.00 85.62 181 LYS A O 1
ATOM 1541 N N . LEU A 1 182 ? -8.733 1.107 27.427 1.00 81.38 182 LEU A N 1
ATOM 1542 C CA . LEU A 1 182 ? -7.738 2.130 27.092 1.00 81.38 182 LEU A CA 1
ATOM 1543 C C . LEU A 1 182 ? -7.691 3.250 28.139 1.00 81.38 182 LEU A C 1
ATOM 1545 O O . LEU A 1 182 ? -6.614 3.610 28.604 1.00 81.38 182 LEU A O 1
ATOM 1549 N N . THR A 1 183 ? -8.847 3.773 28.563 1.00 78.94 183 THR A N 1
ATOM 1550 C CA . THR A 1 183 ? -8.902 4.850 29.570 1.00 78.94 183 THR A CA 1
ATOM 1551 C C . THR A 1 183 ? -8.428 4.433 30.959 1.00 78.94 183 THR A C 1
ATOM 1553 O O . THR A 1 183 ? -8.032 5.285 31.750 1.00 78.94 183 THR A O 1
ATOM 1556 N N . ASN A 1 184 ? -8.447 3.133 31.252 1.00 84.19 184 ASN A N 1
ATOM 1557 C CA . ASN A 1 184 ? -8.006 2.575 32.527 1.00 84.19 184 ASN A CA 1
ATOM 1558 C C . ASN A 1 184 ? -6.550 2.077 32.494 1.00 84.19 184 ASN A C 1
ATOM 1560 O O . ASN A 1 184 ? -6.092 1.468 33.466 1.00 84.19 184 ASN A O 1
ATOM 1564 N N . LEU A 1 185 ? -5.811 2.312 31.401 1.00 80.38 185 LEU A N 1
ATOM 1565 C CA . LEU A 1 185 ? -4.397 1.961 31.332 1.00 80.38 185 LEU A CA 1
ATOM 1566 C C . LEU A 1 185 ? -3.569 2.785 32.334 1.00 80.38 185 LEU A C 1
ATOM 1568 O O . LEU A 1 185 ? -3.805 3.984 32.505 1.00 80.38 185 LEU A O 1
ATOM 1572 N N . PRO A 1 186 ? -2.559 2.176 32.984 1.00 76.75 186 PRO A N 1
ATOM 1573 C CA . PRO A 1 186 ? -1.599 2.914 33.794 1.00 76.75 186 PRO A CA 1
ATOM 1574 C C . PRO A 1 186 ? -0.944 4.041 32.990 1.00 76.75 186 PRO A C 1
ATOM 1576 O O . PRO A 1 186 ? -0.583 3.841 31.832 1.00 76.75 186 PRO A O 1
ATOM 1579 N N . ALA A 1 187 ? -0.705 5.196 33.618 1.00 70.44 187 ALA A N 1
ATOM 1580 C CA . ALA A 1 187 ? -0.154 6.380 32.946 1.00 70.44 187 ALA A CA 1
ATOM 1581 C C . ALA A 1 187 ? 1.163 6.122 32.180 1.00 70.44 187 ALA A C 1
ATOM 1583 O O . ALA A 1 187 ? 1.408 6.772 31.172 1.00 70.44 187 ALA A O 1
ATOM 1584 N N . GLY A 1 188 ? 1.988 5.163 32.624 1.00 61.50 188 GLY A N 1
ATOM 1585 C CA . GLY A 1 188 ? 3.220 4.766 31.927 1.00 61.50 188 GLY A CA 1
ATOM 1586 C C . GLY A 1 188 ? 2.998 3.997 30.617 1.00 61.50 188 GLY A C 1
ATOM 1587 O O . GLY A 1 188 ? 3.826 4.093 29.725 1.00 61.50 188 GLY A O 1
ATOM 1588 N N . ILE A 1 189 ? 1.865 3.298 30.484 1.00 62.78 189 ILE A N 1
ATOM 1589 C CA . ILE A 1 189 ? 1.444 2.597 29.256 1.00 62.78 189 ILE A CA 1
ATOM 1590 C C . ILE A 1 189 ? 0.588 3.525 28.380 1.00 62.78 189 ILE A C 1
ATOM 1592 O O . ILE A 1 189 ? 0.509 3.344 27.174 1.00 62.78 189 ILE A O 1
ATOM 1596 N N . ALA A 1 190 ? -0.052 4.540 28.969 1.00 61.00 190 ALA A N 1
ATOM 1597 C CA . ALA A 1 190 ? -0.895 5.497 28.252 1.00 61.00 190 ALA A CA 1
ATOM 1598 C C . ALA A 1 190 ? -0.112 6.470 27.347 1.00 61.00 190 ALA A C 1
ATOM 1600 O O . ALA A 1 190 ? -0.735 7.220 26.591 1.00 61.00 190 ALA A O 1
ATOM 1601 N N . ASP A 1 191 ? 1.228 6.467 27.398 1.00 70.81 191 ASP A N 1
ATOM 1602 C CA . ASP A 1 191 ? 2.035 7.076 26.342 1.00 70.81 191 ASP A CA 1
ATOM 1603 C C . ASP A 1 191 ? 1.853 6.261 25.056 1.00 70.81 191 ASP A C 1
ATOM 1605 O O . ASP A 1 191 ? 2.441 5.191 24.878 1.00 70.81 191 ASP A O 1
ATOM 1609 N N . ARG A 1 192 ? 1.006 6.777 24.162 1.00 65.31 192 ARG A N 1
ATOM 1610 C CA . ARG A 1 192 ? 0.585 6.100 22.928 1.00 65.31 192 ARG A CA 1
ATOM 1611 C C . ARG A 1 192 ? 1.715 5.915 21.915 1.00 65.31 192 ARG A C 1
ATOM 1613 O O . ARG A 1 192 ? 1.558 5.148 20.974 1.00 65.31 192 ARG A O 1
ATOM 1620 N N . ALA A 1 193 ? 2.854 6.578 22.122 1.00 65.19 193 ALA A N 1
ATOM 1621 C CA . ALA A 1 193 ? 4.063 6.381 21.330 1.00 65.19 193 ALA A CA 1
ATOM 1622 C C . ALA A 1 193 ? 5.019 5.333 21.936 1.00 65.19 193 ALA A C 1
ATOM 1624 O O . ALA A 1 193 ? 6.056 5.031 21.342 1.00 65.19 193 ALA A O 1
ATOM 1625 N N . SER A 1 194 ? 4.710 4.786 23.117 1.00 68.44 194 SER A N 1
ATOM 1626 C CA . SER A 1 194 ? 5.578 3.823 23.794 1.00 68.44 194 SER A CA 1
ATOM 1627 C C . SER A 1 194 ? 5.500 2.427 23.165 1.00 68.44 194 SER A C 1
ATOM 1629 O O . SER A 1 194 ? 4.432 1.943 22.786 1.00 68.44 194 SER A O 1
ATOM 1631 N N . ASP A 1 195 ? 6.634 1.719 23.130 1.00 72.44 195 ASP A N 1
ATOM 1632 C CA . ASP A 1 195 ? 6.678 0.305 22.722 1.00 72.44 195 ASP A CA 1
ATOM 1633 C C . ASP A 1 195 ? 5.748 -0.572 23.597 1.00 72.44 195 ASP A C 1
ATOM 1635 O O . ASP A 1 195 ? 5.239 -1.600 23.142 1.00 72.44 195 ASP A O 1
ATOM 1639 N N . GLU A 1 196 ? 5.508 -0.172 24.852 1.00 72.94 196 GLU A N 1
ATOM 1640 C CA . GLU A 1 196 ? 4.612 -0.861 25.789 1.00 72.94 196 GLU A CA 1
ATOM 1641 C C . GLU A 1 196 ? 3.142 -0.749 25.370 1.00 72.94 196 GLU A C 1
ATOM 1643 O O . GLU A 1 196 ? 2.434 -1.760 25.374 1.00 72.94 196 GLU A O 1
ATOM 1648 N N . TYR A 1 197 ? 2.700 0.438 24.943 1.00 72.94 197 TYR A N 1
ATOM 1649 C CA . TYR A 1 197 ? 1.356 0.662 24.405 1.00 72.94 197 TYR A CA 1
ATOM 1650 C C . TYR A 1 197 ? 1.102 -0.174 23.148 1.00 72.94 197 TYR A C 1
ATOM 1652 O O . TYR A 1 197 ? 0.115 -0.908 23.065 1.00 72.94 197 TYR A O 1
ATOM 1660 N N . LEU A 1 198 ? 2.046 -0.138 22.204 1.00 73.19 198 LEU A N 1
ATOM 1661 C CA . LEU A 1 198 ? 1.976 -0.900 20.956 1.00 73.19 198 LEU A CA 1
ATOM 1662 C C . LEU A 1 198 ? 1.958 -2.416 21.221 1.00 73.19 198 LEU A C 1
ATOM 1664 O O . LEU A 1 198 ? 1.226 -3.176 20.582 1.00 73.19 198 LEU A O 1
ATOM 1668 N N . SER A 1 199 ? 2.736 -2.880 22.200 1.00 75.69 199 SER A N 1
ATOM 1669 C CA . SER A 1 199 ? 2.727 -4.283 22.624 1.00 75.69 199 SER A CA 1
ATOM 1670 C C . SER A 1 199 ? 1.385 -4.681 23.242 1.00 75.69 199 SER A C 1
ATOM 1672 O O . SER A 1 199 ? 0.829 -5.721 22.882 1.00 75.69 199 SER A O 1
ATOM 1674 N N . TRP A 1 200 ? 0.826 -3.840 24.119 1.00 77.88 200 TRP A N 1
ATOM 1675 C CA . TRP A 1 200 ? -0.481 -4.071 24.732 1.00 77.88 200 TRP A CA 1
ATOM 1676 C C . TRP A 1 200 ? -1.596 -4.148 23.683 1.00 77.88 200 TRP A C 1
ATOM 1678 O O . TRP A 1 200 ? -2.361 -5.113 23.681 1.00 77.88 200 TRP A O 1
ATOM 1688 N N . GLN A 1 201 ? -1.644 -3.194 22.748 1.00 75.75 201 GLN A N 1
ATOM 1689 C CA . GLN A 1 201 ? -2.616 -3.199 21.654 1.00 75.75 201 GLN A CA 1
ATOM 1690 C C . GLN A 1 201 ? -2.482 -4.479 20.812 1.00 75.75 201 GLN A C 1
ATOM 1692 O O . GLN A 1 201 ? -3.474 -5.146 20.532 1.00 75.75 201 GLN A O 1
ATOM 1697 N N . SER A 1 202 ? -1.256 -4.896 20.482 1.00 74.56 202 SER A N 1
ATOM 1698 C CA . SER A 1 202 ? -1.027 -6.098 19.667 1.00 74.56 202 SER A CA 1
ATOM 1699 C C . SER A 1 202 ? -1.536 -7.353 20.368 1.00 74.56 202 SER A C 1
ATOM 1701 O O . SER A 1 202 ? -2.243 -8.159 19.768 1.00 74.56 202 SER A O 1
ATOM 1703 N N . GLN A 1 203 ? -1.231 -7.502 21.660 1.00 77.75 203 GLN A N 1
ATOM 1704 C CA . GLN A 1 203 ? -1.714 -8.624 22.467 1.00 77.75 203 GLN A CA 1
ATOM 1705 C C . GLN A 1 203 ? -3.236 -8.642 22.565 1.00 77.75 203 GLN A C 1
ATOM 1707 O O . GLN A 1 203 ? -3.846 -9.707 22.481 1.00 77.75 203 GLN A O 1
ATOM 1712 N N . PHE A 1 204 ? -3.843 -7.468 22.718 1.00 75.88 204 PHE A N 1
ATOM 1713 C CA . PHE A 1 204 ? -5.283 -7.328 22.822 1.00 75.88 204 PHE A CA 1
ATOM 1714 C C . PHE A 1 204 ? -6.000 -7.830 21.548 1.00 75.88 204 PHE A C 1
ATOM 1716 O O . PHE A 1 204 ? -7.021 -8.507 21.653 1.00 75.88 204 PHE A O 1
ATOM 1723 N N . PHE A 1 205 ? -5.418 -7.612 20.362 1.00 73.12 205 PHE A N 1
ATOM 1724 C CA . PHE A 1 205 ? -5.911 -8.157 19.085 1.00 73.12 205 PHE A CA 1
ATOM 1725 C C . PHE A 1 205 ? -5.321 -9.534 18.717 1.00 73.12 205 PHE A C 1
ATOM 1727 O O . PHE A 1 205 ? -5.488 -10.011 17.593 1.00 73.12 205 PHE A O 1
ATOM 1734 N N . GLY A 1 206 ? -4.628 -10.205 19.644 1.00 71.06 206 GLY A N 1
ATOM 1735 C CA . GLY A 1 206 ? -4.048 -11.534 19.421 1.00 71.06 206 GLY A CA 1
ATOM 1736 C C . GLY A 1 206 ? -2.912 -11.566 18.389 1.00 71.06 206 GLY A C 1
ATOM 1737 O O . GLY A 1 206 ? -2.660 -12.608 17.786 1.00 71.06 206 GLY A O 1
ATOM 1738 N N . MET A 1 207 ? -2.239 -10.439 18.162 1.00 70.75 207 MET A N 1
ATOM 1739 C CA . MET A 1 207 ? -1.129 -10.294 17.221 1.00 70.75 207 MET A CA 1
ATOM 1740 C C . MET A 1 207 ? 0.222 -10.545 17.907 1.00 70.75 207 MET A C 1
ATOM 1742 O O . MET A 1 207 ? 0.443 -10.198 19.066 1.00 70.75 207 MET A O 1
ATOM 1746 N N . SER A 1 208 ? 1.152 -11.176 17.182 1.00 59.78 208 SER A N 1
ATOM 1747 C CA . SER A 1 208 ? 2.398 -11.717 17.756 1.00 59.78 208 SER A CA 1
ATOM 1748 C C . SER A 1 208 ? 3.532 -10.706 17.984 1.00 59.78 208 SER A C 1
ATOM 1750 O O . SER A 1 208 ? 4.516 -11.060 18.638 1.00 59.78 208 SER A O 1
ATOM 1752 N N . LYS A 1 209 ? 3.447 -9.473 17.461 1.00 56.69 209 LYS A N 1
ATOM 1753 C CA . LYS A 1 209 ? 4.488 -8.442 17.630 1.00 56.69 209 LYS A CA 1
ATOM 1754 C C . LYS A 1 209 ? 3.897 -7.031 17.711 1.00 56.69 209 LYS A C 1
ATOM 1756 O O . LYS A 1 209 ? 2.922 -6.787 17.008 1.00 56.69 209 LYS A O 1
ATOM 1761 N N . PRO A 1 210 ? 4.526 -6.121 18.485 1.00 48.06 210 PRO A N 1
ATOM 1762 C CA . PRO A 1 210 ? 4.208 -4.699 18.470 1.00 48.06 210 PRO A CA 1
ATOM 1763 C C . PRO A 1 210 ? 4.412 -4.112 17.072 1.00 48.06 210 PRO A C 1
ATOM 1765 O O . PRO A 1 210 ? 5.449 -4.343 16.444 1.00 48.06 210 PRO A O 1
ATOM 1768 N N . PHE A 1 211 ? 3.412 -3.353 16.634 1.00 58.53 211 PHE A N 1
ATOM 1769 C CA . PHE A 1 211 ? 3.419 -2.388 15.538 1.00 58.53 211 PHE A CA 1
ATOM 1770 C C . PHE A 1 211 ? 4.812 -1.764 15.334 1.00 58.53 211 PHE A C 1
ATOM 1772 O O . PHE A 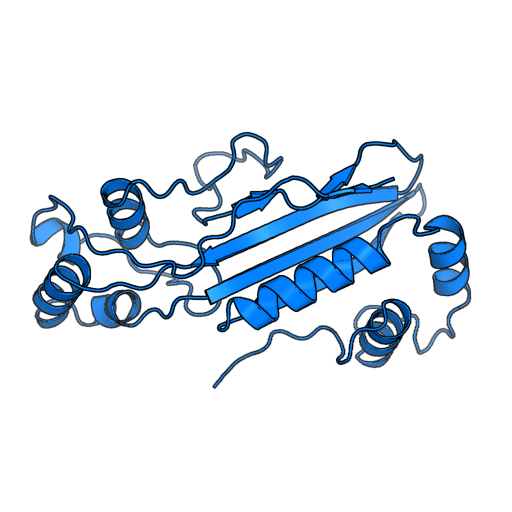1 211 ? 5.274 -0.957 16.138 1.00 58.53 211 PHE A O 1
ATOM 1779 N N . ARG A 1 212 ? 5.523 -2.162 14.278 1.00 45.09 212 ARG A N 1
ATOM 1780 C CA . ARG A 1 212 ? 6.744 -1.492 13.815 1.00 45.09 212 ARG A CA 1
ATOM 1781 C C . ARG A 1 212 ? 6.853 -1.678 12.316 1.00 45.09 212 ARG A C 1
ATOM 1783 O O . ARG A 1 212 ? 6.783 -2.815 11.853 1.00 45.09 212 ARG A O 1
ATOM 1790 N N . TYR A 1 213 ? 7.166 -0.585 11.617 1.00 37.28 213 TYR A N 1
ATOM 1791 C CA . TYR A 1 213 ? 7.813 -0.594 10.309 1.00 37.28 213 TYR A CA 1
ATOM 1792 C C . TYR A 1 213 ? 8.808 -1.754 10.243 1.00 37.28 213 TYR A C 1
ATOM 1794 O O . TYR A 1 213 ? 9.890 -1.698 10.844 1.00 37.28 213 TYR A O 1
ATOM 1802 N N . LEU A 1 214 ? 8.449 -2.826 9.539 1.00 33.84 214 LEU A N 1
ATOM 1803 C CA . LEU A 1 214 ? 9.379 -3.893 9.216 1.00 33.84 214 LEU A CA 1
ATOM 1804 C C . LEU A 1 214 ? 10.340 -3.320 8.173 1.00 33.84 214 LEU A C 1
ATOM 1806 O O . LEU A 1 214 ? 10.195 -3.552 6.980 1.00 33.84 214 LEU A O 1
ATOM 1810 N N . LYS A 1 215 ? 11.3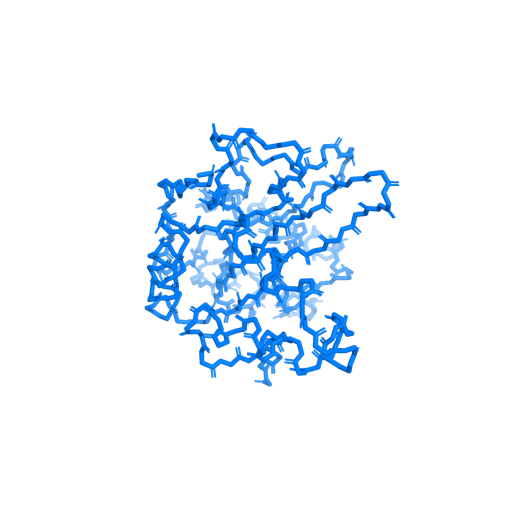41 -2.553 8.626 1.00 29.59 215 LYS A N 1
ATOM 1811 C CA . LYS A 1 215 ? 12.534 -2.261 7.831 1.00 29.59 215 LYS A CA 1
ATOM 1812 C C . LYS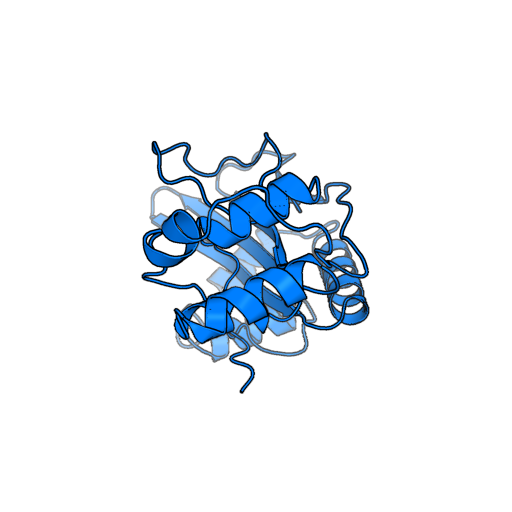 A 1 215 ? 13.241 -3.592 7.601 1.00 29.59 215 LYS A C 1
ATOM 1814 O O . LYS A 1 215 ? 14.049 -4.029 8.422 1.00 29.59 215 LYS A O 1
ATOM 1819 N N . CYS A 1 216 ? 12.884 -4.275 6.522 1.00 27.00 216 CYS A N 1
ATOM 1820 C CA . CYS A 1 216 ? 13.637 -5.419 6.048 1.00 27.00 216 CYS A CA 1
ATOM 1821 C C . CYS A 1 216 ? 14.941 -4.902 5.431 1.00 27.00 216 CYS A C 1
ATOM 1823 O O . CYS A 1 216 ? 14.926 -4.110 4.493 1.00 27.00 216 CYS A O 1
ATOM 1825 N N . VAL A 1 217 ? 16.058 -5.332 6.017 1.00 29.75 217 VAL A N 1
ATOM 1826 C CA . VAL A 1 217 ? 17.419 -5.170 5.483 1.00 29.75 217 VAL A CA 1
ATOM 1827 C C . VAL A 1 217 ? 17.523 -5.794 4.092 1.00 29.75 217 VAL A C 1
ATOM 1829 O O . VAL A 1 217 ? 16.958 -6.898 3.907 1.00 29.75 217 VAL A O 1
#

Foldseek 3Di:
DKDFDDDDDDQAQEQADAAPDDLVCVVPQDCPPPPLQDFADGPRRLRSCVRRVHDADDPPPPDPPPDPDDRRWNWDQTMDDPDDDPWKDWPGWIKTKDYAYDHPHLVVLVVSCVVVVCSVSRSPRAIKMKIWTWMWTQDPVGIDTLDIAIDMGNHPVVVVVVSVLQNVLPVVDDSVVSVVVLVPDDPVLVPCPDLSVQQVVCVSSPHDHGHDSPPDD

pLDDT: mean 84.56, std 16.81, range [27.0, 98.75]

Secondary structure (DSSP, 8-state):
-EEE------SS-EE-------HHHHHHS--TT--SSSSPPPHHHHHHHHHTT---B-TT------TT----SEEEE-EEE-S--SSEEEEEEEEEEEPEE-HHHHHHHHHHHTT-GGGHHHHTPPPEEEEEEEEEEEETTEEEEEEEEEEEES-HHHHHHHHHHHHHHHTT--HHHHHHHHHTS-TTT--TTSHHHHHHHHHHTT-SS--------